Protein AF-A0A7Y6UNA6-F1 (afdb_monomer)

pLDDT: mean 85.96, std 15.36, range [37.91, 98.31]

Structure (mmCIF, N/CA/C/O backbone):
data_AF-A0A7Y6UNA6-F1
#
_entry.id   AF-A0A7Y6UNA6-F1
#
loop_
_atom_site.group_PDB
_atom_site.id
_atom_site.type_symbol
_atom_site.label_atom_id
_atom_site.label_alt_id
_atom_site.label_comp_id
_atom_site.label_asym_id
_atom_site.label_entity_id
_atom_site.label_seq_id
_atom_site.pdbx_PDB_ins_code
_atom_site.Cartn_x
_atom_site.Cartn_y
_atom_site.Cartn_z
_atom_site.occupancy
_atom_site.B_iso_or_equiv
_atom_site.auth_seq_id
_atom_site.auth_comp_id
_atom_site.auth_asym_id
_atom_site.auth_atom_id
_atom_site.pdbx_PDB_model_num
ATOM 1 N N . MET A 1 1 ? 30.116 47.813 -13.833 1.00 37.91 1 MET A N 1
ATOM 2 C CA . MET A 1 1 ? 31.125 46.858 -14.339 1.00 37.91 1 MET A CA 1
ATOM 3 C C . MET A 1 1 ? 32.273 46.922 -13.353 1.00 37.91 1 MET A C 1
ATOM 5 O O . MET A 1 1 ? 32.808 48.005 -13.204 1.00 37.91 1 MET A O 1
ATOM 9 N N . SER A 1 2 ? 32.624 45.906 -12.583 1.00 39.97 2 SER A N 1
ATOM 10 C CA . SER A 1 2 ? 32.403 44.464 -12.683 1.00 39.97 2 SER A CA 1
ATOM 11 C C . SER A 1 2 ? 32.517 43.870 -11.273 1.00 39.97 2 SER A C 1
ATOM 13 O O . SER A 1 2 ? 33.179 44.477 -10.437 1.00 39.97 2 SER A O 1
ATOM 15 N N . GLU A 1 3 ? 31.877 42.717 -11.072 1.00 42.59 3 GLU A N 1
ATOM 16 C CA . GLU A 1 3 ? 32.241 41.665 -10.107 1.00 42.59 3 GLU A CA 1
ATOM 17 C C . GLU A 1 3 ? 32.370 42.066 -8.629 1.00 42.59 3 GLU A C 1
ATOM 19 O O . GLU A 1 3 ? 33.443 42.385 -8.126 1.00 42.59 3 GLU A O 1
ATOM 24 N N . MET A 1 4 ? 31.252 41.949 -7.907 1.00 41.22 4 MET A N 1
ATOM 25 C CA . MET A 1 4 ? 31.320 41.447 -6.536 1.00 41.22 4 MET A CA 1
ATOM 26 C C . MET A 1 4 ? 31.191 39.927 -6.610 1.00 41.22 4 MET A C 1
ATOM 28 O O . MET A 1 4 ? 30.176 39.415 -7.085 1.00 41.22 4 MET A O 1
ATOM 32 N N . ASP A 1 5 ? 32.263 39.258 -6.195 1.00 42.75 5 ASP A N 1
ATOM 33 C CA . ASP A 1 5 ? 32.335 37.841 -5.858 1.00 42.75 5 ASP A CA 1
ATOM 34 C C . ASP A 1 5 ? 31.220 37.472 -4.871 1.00 42.75 5 ASP A C 1
ATOM 36 O O . ASP A 1 5 ? 31.340 37.689 -3.666 1.00 42.75 5 ASP A O 1
ATOM 40 N N . ASP A 1 6 ? 30.149 36.869 -5.380 1.00 38.31 6 ASP A N 1
ATOM 41 C CA . ASP A 1 6 ? 29.308 35.980 -4.585 1.00 38.31 6 ASP A CA 1
ATOM 42 C C . ASP A 1 6 ? 29.956 34.586 -4.622 1.00 38.31 6 ASP A C 1
ATOM 44 O O . ASP A 1 6 ? 29.510 33.677 -5.330 1.00 38.31 6 ASP A O 1
ATOM 48 N N . GLU A 1 7 ? 31.037 34.416 -3.856 1.00 44.03 7 GLU A N 1
ATOM 49 C CA . GLU A 1 7 ? 31.513 33.101 -3.420 1.00 44.03 7 GLU A CA 1
ATOM 50 C C . GLU A 1 7 ? 30.438 32.473 -2.512 1.00 44.03 7 GLU A C 1
ATOM 52 O O . GLU A 1 7 ? 30.508 32.507 -1.285 1.00 44.03 7 GLU A O 1
ATOM 57 N N . GLN A 1 8 ? 29.387 31.921 -3.125 1.00 43.31 8 GLN A N 1
ATOM 58 C CA . GLN A 1 8 ? 28.420 31.072 -2.437 1.00 43.31 8 GLN A CA 1
ATOM 59 C C . GLN A 1 8 ? 29.109 29.759 -2.062 1.00 43.31 8 GLN A C 1
ATOM 61 O O . GLN A 1 8 ? 29.506 28.972 -2.923 1.00 43.31 8 GLN A O 1
ATOM 66 N N . GLU A 1 9 ? 29.245 29.560 -0.754 1.00 43.72 9 GLU A N 1
ATOM 67 C CA . GLU A 1 9 ? 29.787 28.382 -0.084 1.00 43.72 9 GLU A CA 1
ATOM 68 C C . GLU A 1 9 ? 29.446 27.056 -0.799 1.00 43.72 9 GLU A C 1
ATOM 70 O O . GLU A 1 9 ? 28.292 26.826 -1.187 1.00 43.72 9 GLU A O 1
ATOM 75 N N . PRO A 1 10 ? 30.409 26.124 -0.932 1.00 41.56 10 PRO A N 1
ATOM 76 C CA . PRO A 1 10 ? 30.194 24.833 -1.558 1.00 41.56 10 PRO A CA 1
ATOM 77 C C . PRO A 1 10 ? 29.499 23.909 -0.556 1.00 41.56 10 PRO A C 1
ATOM 79 O O . PRO A 1 10 ? 30.103 22.995 0.005 1.00 41.56 10 PRO A O 1
ATOM 82 N N . TRP A 1 11 ? 28.204 24.119 -0.332 1.00 48.41 11 TRP A N 1
ATOM 83 C CA . TRP A 1 11 ? 27.354 23.061 0.196 1.00 48.41 11 TRP A CA 1
ATOM 84 C C . TRP A 1 11 ? 27.503 21.899 -0.779 1.00 48.41 11 TRP A C 1
ATOM 86 O O . TRP A 1 11 ? 27.102 22.011 -1.939 1.00 48.41 11 TRP A O 1
ATOM 96 N N . ILE A 1 12 ? 28.179 20.833 -0.344 1.00 47.38 12 ILE A N 1
ATOM 97 C CA . ILE A 1 12 ? 28.402 19.613 -1.118 1.00 47.38 12 ILE A CA 1
ATOM 98 C C . ILE A 1 12 ? 27.021 19.140 -1.567 1.00 47.38 12 ILE A C 1
ATOM 100 O O . ILE A 1 12 ? 26.299 18.507 -0.795 1.00 47.38 12 ILE A O 1
ATOM 104 N N . LYS A 1 13 ? 26.619 19.509 -2.793 1.00 49.75 13 LYS A N 1
ATOM 105 C CA . LYS A 1 13 ? 25.384 19.025 -3.404 1.00 49.75 13 LYS A CA 1
ATOM 106 C C . LYS A 1 13 ? 25.493 17.522 -3.338 1.00 49.75 13 LYS A C 1
ATOM 108 O O . LYS A 1 13 ? 26.454 16.953 -3.868 1.00 49.75 13 LYS A O 1
ATOM 113 N N . ARG A 1 14 ? 24.566 16.888 -2.621 1.00 56.66 14 ARG A N 1
ATOM 114 C CA . ARG A 1 14 ? 24.592 15.437 -2.525 1.00 56.66 14 ARG A CA 1
ATOM 115 C C . ARG A 1 14 ? 24.531 14.922 -3.959 1.00 56.66 14 ARG A C 1
ATOM 117 O O . ARG A 1 14 ? 23.872 15.551 -4.788 1.00 56.66 14 ARG A O 1
ATOM 124 N N . PRO A 1 15 ? 25.204 13.821 -4.305 1.00 58.69 15 PRO A N 1
ATOM 125 C CA . PRO A 1 15 ? 25.208 13.365 -5.688 1.00 58.69 15 PRO A CA 1
ATOM 126 C C . PRO A 1 15 ? 23.795 13.161 -6.273 1.00 58.69 15 PRO A C 1
ATOM 128 O O . PRO A 1 15 ? 23.619 13.310 -7.480 1.00 58.69 15 PRO A O 1
ATOM 131 N N . GLN A 1 16 ? 22.785 12.905 -5.428 1.00 58.38 16 GLN A N 1
ATOM 132 C CA . GLN A 1 16 ? 21.362 12.880 -5.802 1.00 58.38 16 GLN A CA 1
ATOM 133 C C . GLN A 1 16 ? 20.756 14.238 -6.233 1.00 58.38 16 GLN A C 1
ATOM 135 O O . GLN A 1 16 ? 19.797 14.260 -7.005 1.00 58.38 16 GLN A O 1
ATOM 140 N N . ASP A 1 17 ? 21.325 15.366 -5.807 1.00 61.12 17 ASP A N 1
ATOM 141 C CA . ASP A 1 17 ? 20.844 16.720 -6.119 1.00 61.12 17 ASP A CA 1
ATOM 142 C C . ASP A 1 17 ? 21.400 17.243 -7.459 1.00 61.12 17 ASP A C 1
ATOM 144 O O . ASP A 1 17 ? 20.949 18.270 -7.984 1.00 61.12 17 ASP A O 1
ATOM 148 N N . ASP A 1 18 ? 22.360 16.530 -8.062 1.00 70.69 18 ASP A N 1
ATOM 149 C CA . ASP A 1 18 ? 22.922 16.881 -9.363 1.00 70.69 18 ASP A CA 1
ATOM 150 C C . ASP A 1 18 ? 21.919 16.589 -10.492 1.00 70.69 18 ASP A C 1
ATOM 152 O O . ASP A 1 18 ? 21.661 15.450 -10.896 1.00 70.69 18 ASP A O 1
ATOM 156 N N . ARG A 1 19 ? 21.356 17.667 -11.049 1.00 70.75 19 ARG A N 1
ATOM 157 C CA . ARG A 1 19 ? 20.438 17.625 -12.193 1.00 70.75 19 ARG A CA 1
ATOM 158 C C . ARG A 1 19 ? 21.055 16.930 -13.410 1.00 70.75 19 ARG A C 1
ATOM 160 O O . ARG A 1 19 ? 20.336 16.221 -14.106 1.00 70.75 19 ARG A O 1
ATOM 167 N N . ARG A 1 20 ? 22.358 17.097 -13.671 1.00 71.25 20 ARG A N 1
ATOM 168 C CA . ARG A 1 20 ? 23.028 16.455 -14.816 1.00 71.25 20 ARG A CA 1
ATOM 169 C C . ARG A 1 20 ? 23.098 14.948 -14.628 1.00 71.25 20 ARG A C 1
ATOM 171 O O . ARG A 1 20 ? 22.813 14.215 -15.572 1.00 71.25 20 ARG A O 1
ATOM 178 N N . ARG A 1 21 ? 23.402 14.493 -13.410 1.00 67.56 21 ARG A N 1
ATOM 179 C CA . ARG A 1 21 ? 23.408 13.069 -13.063 1.00 67.56 21 ARG A CA 1
ATOM 180 C C . ARG A 1 21 ? 22.016 12.457 -13.224 1.00 67.56 21 ARG A C 1
ATOM 182 O O . ARG A 1 21 ? 21.895 11.444 -13.903 1.00 67.56 21 ARG A O 1
ATOM 189 N N . ARG A 1 22 ? 20.964 13.105 -12.708 1.00 69.44 22 ARG A N 1
ATOM 190 C CA . ARG A 1 22 ? 19.567 12.654 -12.889 1.00 69.44 22 ARG A CA 1
ATOM 191 C C . ARG A 1 22 ? 19.155 12.584 -14.361 1.00 69.44 22 ARG A C 1
ATOM 193 O O . ARG A 1 22 ? 18.572 11.592 -14.782 1.00 69.44 22 ARG A O 1
ATOM 200 N N . SER A 1 23 ? 19.499 13.593 -15.163 1.00 71.69 23 SER A N 1
ATOM 201 C CA . SER A 1 23 ? 19.205 13.586 -16.602 1.00 71.69 23 SER A CA 1
ATOM 202 C C . SER A 1 23 ? 19.974 12.499 -17.364 1.00 71.69 23 SER A C 1
ATOM 204 O O . SER A 1 23 ? 19.394 11.844 -18.225 1.00 71.69 23 SER A O 1
ATOM 206 N N . ALA A 1 24 ? 21.252 12.271 -17.042 1.00 68.94 24 ALA A N 1
ATOM 207 C CA . ALA A 1 24 ? 22.045 11.200 -17.647 1.00 68.94 24 ALA A CA 1
ATOM 208 C C . ALA A 1 24 ? 21.519 9.805 -17.267 1.00 68.94 24 ALA A C 1
ATOM 210 O O . ALA A 1 24 ? 21.473 8.914 -18.112 1.00 68.94 24 ALA A O 1
ATOM 211 N N . LEU A 1 25 ? 21.073 9.633 -16.020 1.00 68.94 25 LEU A N 1
ATOM 212 C CA . LEU A 1 25 ? 20.436 8.405 -15.547 1.00 68.94 25 LEU A CA 1
ATOM 213 C C . LEU A 1 25 ? 19.102 8.161 -16.254 1.00 68.94 25 LEU A C 1
ATOM 215 O O . LEU A 1 25 ? 18.920 7.088 -16.815 1.00 68.94 25 LEU A O 1
ATOM 219 N N . GLY A 1 26 ? 18.231 9.171 -16.342 1.00 72.12 26 GLY A N 1
ATOM 220 C CA . GLY A 1 26 ? 16.978 9.066 -17.095 1.00 72.12 26 GLY A CA 1
ATOM 221 C C . GLY A 1 26 ? 17.201 8.689 -18.565 1.00 72.12 26 GLY A C 1
ATOM 222 O O . GLY A 1 26 ? 16.501 7.831 -19.099 1.00 72.12 26 GLY A O 1
ATOM 223 N N . ALA A 1 27 ? 18.229 9.252 -19.209 1.00 75.06 27 ALA A N 1
ATOM 224 C CA . ALA A 1 27 ? 18.611 8.880 -20.572 1.00 75.06 27 ALA A CA 1
ATOM 225 C C . ALA A 1 27 ? 19.153 7.440 -20.670 1.00 75.06 27 ALA A C 1
ATOM 227 O O . ALA A 1 27 ? 18.848 6.735 -21.631 1.00 75.06 27 ALA A O 1
ATOM 228 N N . SER A 1 28 ? 19.930 6.988 -19.680 1.00 73.56 28 SER A N 1
ATOM 229 C CA . SER A 1 28 ? 20.444 5.615 -19.598 1.00 73.56 28 SER A CA 1
ATOM 230 C C . SER A 1 28 ? 19.318 4.593 -19.411 1.00 73.56 28 SER A C 1
ATOM 232 O O . SER A 1 28 ? 19.272 3.600 -20.137 1.00 73.56 28 SER A O 1
ATOM 234 N N . THR A 1 29 ? 18.375 4.857 -18.502 1.00 73.00 29 THR A N 1
ATOM 235 C CA . THR A 1 29 ? 17.192 4.013 -18.280 1.00 73.00 29 THR A CA 1
ATOM 236 C C . THR A 1 29 ? 16.323 3.958 -19.532 1.00 73.00 29 THR A C 1
ATOM 238 O O . THR A 1 29 ? 15.969 2.870 -19.981 1.00 73.00 29 THR A O 1
ATOM 241 N N . ALA A 1 30 ? 16.054 5.101 -20.174 1.00 77.88 30 ALA A N 1
ATOM 242 C CA . ALA A 1 30 ? 15.295 5.147 -21.424 1.00 77.88 30 ALA A CA 1
ATOM 243 C C . ALA A 1 30 ? 15.980 4.360 -22.553 1.00 77.88 30 ALA A C 1
ATOM 245 O O . ALA A 1 30 ? 15.329 3.587 -23.256 1.00 77.88 30 ALA A O 1
ATOM 246 N N . LYS A 1 31 ? 17.304 4.502 -22.697 1.00 79.56 31 LYS A N 1
ATOM 247 C CA . LYS A 1 31 ? 18.091 3.729 -23.663 1.00 79.56 31 LYS A CA 1
ATOM 248 C C . LYS A 1 31 ? 18.003 2.229 -23.376 1.00 79.56 31 LYS A C 1
ATOM 250 O O . LYS A 1 31 ? 17.768 1.450 -24.294 1.00 79.56 31 LYS A O 1
ATOM 255 N N . ARG A 1 32 ? 18.124 1.819 -22.110 1.00 75.88 32 ARG A N 1
ATOM 256 C CA . ARG A 1 32 ? 18.016 0.408 -21.725 1.00 75.88 32 ARG A CA 1
ATOM 257 C C . ARG A 1 32 ? 16.618 -0.151 -21.962 1.00 75.88 32 ARG A C 1
ATOM 259 O O . ARG A 1 32 ? 16.523 -1.261 -22.466 1.00 75.88 32 ARG A O 1
ATOM 266 N N . ARG A 1 33 ? 15.556 0.602 -21.661 1.00 80.94 33 ARG A N 1
ATOM 267 C CA . ARG A 1 33 ? 14.173 0.215 -21.990 1.00 80.94 33 ARG A CA 1
ATOM 268 C C . ARG A 1 33 ? 13.969 0.078 -23.503 1.00 80.94 33 ARG A C 1
ATOM 270 O O . ARG A 1 33 ? 13.213 -0.783 -23.927 1.00 80.94 33 ARG A O 1
ATOM 277 N N . ALA A 1 34 ? 14.654 0.873 -24.326 1.00 82.88 34 ALA A N 1
ATOM 278 C CA . ALA A 1 34 ? 14.610 0.707 -25.780 1.00 82.88 34 ALA A CA 1
ATOM 279 C C . ALA A 1 34 ? 15.349 -0.559 -26.255 1.00 82.88 34 ALA A C 1
ATOM 281 O O . ALA A 1 34 ? 14.884 -1.234 -27.169 1.00 82.88 34 ALA A O 1
ATOM 282 N N . GLU A 1 35 ? 16.485 -0.892 -25.637 1.00 84.19 35 GLU A N 1
ATOM 283 C CA . GLU A 1 35 ? 17.276 -2.090 -25.965 1.00 84.19 35 GLU A CA 1
ATOM 284 C C . GLU A 1 35 ? 16.662 -3.382 -25.400 1.00 84.19 35 GLU A C 1
ATOM 286 O O . GLU A 1 35 ? 16.776 -4.443 -26.007 1.00 84.19 35 GLU A O 1
ATOM 291 N N . ASN A 1 36 ? 16.008 -3.290 -24.242 1.00 82.50 36 ASN A N 1
ATOM 292 C CA . ASN A 1 36 ? 15.408 -4.390 -23.494 1.00 82.50 36 ASN A CA 1
ATOM 293 C C . ASN A 1 36 ? 14.021 -3.954 -22.997 1.00 82.50 36 ASN A C 1
ATOM 295 O O . ASN A 1 36 ? 13.866 -3.646 -21.807 1.00 82.50 36 ASN A O 1
ATOM 299 N N . PRO A 1 37 ? 13.009 -3.888 -23.878 1.00 86.44 37 PRO A N 1
ATOM 300 C CA . PRO A 1 37 ? 11.673 -3.461 -23.483 1.00 86.44 37 PRO A CA 1
ATOM 301 C C . PRO A 1 37 ? 11.124 -4.346 -22.356 1.00 86.44 37 PRO A C 1
ATOM 303 O O . PRO A 1 37 ? 11.374 -5.559 -22.350 1.00 86.44 37 PRO A O 1
ATOM 306 N N . PRO A 1 38 ? 10.420 -3.764 -21.369 1.00 88.50 38 PRO A N 1
ATOM 307 C CA . PRO A 1 38 ? 9.732 -4.559 -20.367 1.00 88.50 38 PRO A CA 1
ATOM 308 C C . PRO A 1 38 ? 8.664 -5.401 -21.070 1.00 88.50 38 PRO A C 1
ATOM 310 O O . PRO A 1 38 ? 7.912 -4.886 -21.898 1.00 88.50 38 PRO A O 1
ATOM 313 N N . PHE A 1 39 ? 8.635 -6.703 -20.786 1.00 92.00 39 PHE A N 1
ATOM 314 C CA . PHE A 1 39 ? 7.693 -7.633 -21.409 1.00 92.00 39 PHE A CA 1
ATOM 315 C C . PHE A 1 39 ? 6.814 -8.283 -20.347 1.00 92.00 39 PHE A C 1
ATOM 317 O O . PHE A 1 39 ? 5.700 -7.821 -20.126 1.00 92.00 39 PHE A O 1
ATOM 324 N N . THR A 1 40 ? 7.345 -9.280 -19.645 1.00 95.56 40 THR A N 1
ATOM 325 C CA . THR A 1 40 ? 6.682 -9.937 -18.514 1.00 95.56 40 THR A CA 1
ATOM 326 C C . THR A 1 40 ? 7.591 -9.804 -17.301 1.00 95.56 40 THR A C 1
ATOM 328 O O . THR A 1 40 ? 8.365 -10.702 -16.978 1.00 95.56 40 THR A O 1
ATOM 331 N N . CYS A 1 41 ? 7.575 -8.615 -16.701 1.00 96.31 41 CYS A N 1
ATOM 332 C CA . CYS A 1 41 ? 8.480 -8.232 -15.625 1.00 96.31 41 CYS A CA 1
ATOM 333 C C . CYS A 1 41 ? 7.884 -7.129 -14.752 1.00 96.31 41 CYS A C 1
ATOM 335 O O . CYS A 1 41 ? 7.072 -6.318 -15.198 1.00 96.31 41 CYS A O 1
ATOM 337 N N . TRP A 1 42 ? 8.378 -7.060 -13.525 1.00 97.38 42 TRP A N 1
ATOM 338 C CA . TRP A 1 42 ? 8.248 -5.888 -12.676 1.00 97.38 4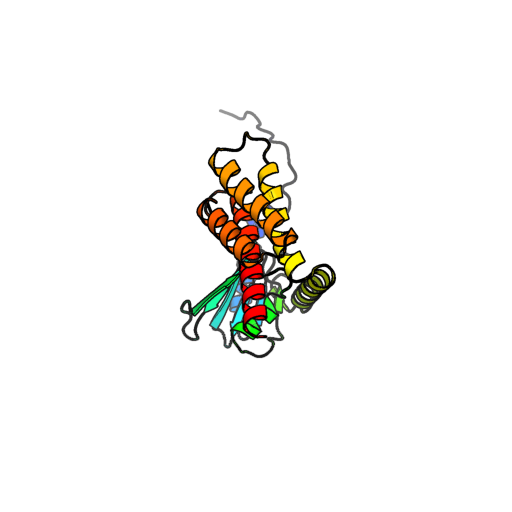2 TRP A CA 1
ATOM 339 C C . TRP A 1 42 ? 9.396 -4.911 -12.932 1.00 97.38 42 TRP A C 1
ATOM 341 O O . TRP A 1 42 ? 10.533 -5.341 -13.130 1.00 97.38 42 TRP A O 1
ATOM 351 N N . THR A 1 43 ? 9.116 -3.614 -12.886 1.00 94.50 43 THR A N 1
ATOM 352 C CA . THR A 1 43 ? 10.111 -2.536 -12.863 1.00 94.50 43 THR A CA 1
ATOM 353 C C . THR A 1 43 ? 9.880 -1.694 -11.618 1.00 94.50 43 THR A C 1
ATOM 355 O O . THR A 1 43 ? 8.815 -1.106 -11.463 1.00 94.50 43 THR A O 1
ATOM 358 N N . ASP A 1 44 ? 10.860 -1.673 -10.727 1.00 93.75 44 ASP A N 1
ATOM 359 C CA . ASP A 1 44 ? 10.803 -1.006 -9.428 1.00 93.75 44 ASP A CA 1
ATOM 360 C C . ASP A 1 44 ? 11.759 0.188 -9.449 1.00 93.75 44 ASP A C 1
ATOM 362 O O . ASP A 1 44 ? 12.960 0.021 -9.676 1.00 93.75 44 ASP A O 1
ATOM 366 N N . ASP A 1 45 ? 11.225 1.392 -9.277 1.00 88.75 45 ASP A N 1
ATOM 367 C CA . ASP A 1 45 ? 12.002 2.613 -9.126 1.00 88.75 45 ASP A CA 1
ATOM 368 C C . ASP A 1 45 ? 11.687 3.313 -7.792 1.00 88.75 45 ASP A C 1
ATOM 370 O O . ASP A 1 45 ? 10.981 2.802 -6.927 1.00 88.75 45 ASP A O 1
ATOM 374 N N . ALA A 1 46 ? 12.268 4.495 -7.575 1.00 83.25 46 ALA A N 1
ATOM 375 C CA . ALA A 1 46 ? 12.128 5.193 -6.298 1.00 83.25 46 ALA A CA 1
ATOM 376 C C . ALA A 1 46 ? 10.690 5.664 -5.996 1.00 83.25 46 ALA A C 1
ATOM 378 O O . ALA A 1 46 ? 10.365 5.911 -4.834 1.00 83.25 46 ALA A O 1
ATOM 379 N N . GLU A 1 47 ? 9.852 5.838 -7.018 1.00 87.25 47 GLU A N 1
ATOM 380 C CA . GLU A 1 47 ? 8.513 6.423 -6.895 1.00 87.25 47 GLU A CA 1
ATOM 381 C C . GLU A 1 47 ? 7.404 5.400 -7.161 1.00 87.25 47 GLU A C 1
ATOM 383 O O . GLU A 1 47 ? 6.299 5.534 -6.623 1.00 87.25 47 GLU A O 1
ATOM 388 N N . THR A 1 48 ? 7.686 4.385 -7.975 1.00 94.25 48 THR A N 1
ATOM 389 C CA . THR A 1 48 ? 6.704 3.478 -8.558 1.00 94.25 48 THR A CA 1
ATOM 390 C C . THR A 1 48 ? 7.227 2.048 -8.678 1.00 94.25 48 THR A C 1
ATOM 392 O O . THR A 1 48 ? 8.419 1.803 -8.844 1.00 94.25 48 THR A O 1
ATOM 395 N N . ILE A 1 49 ? 6.307 1.085 -8.620 1.00 96.50 49 ILE A N 1
ATOM 396 C CA . ILE A 1 49 ? 6.576 -0.309 -8.988 1.00 96.50 49 ILE A CA 1
ATOM 397 C C . ILE A 1 49 ? 5.561 -0.696 -10.060 1.00 96.50 49 ILE A C 1
ATOM 399 O O . ILE A 1 49 ? 4.384 -0.911 -9.761 1.00 96.50 49 ILE A O 1
ATOM 403 N N . ASP A 1 50 ? 6.008 -0.763 -11.306 1.00 97.25 50 ASP A N 1
ATOM 404 C CA . ASP A 1 50 ? 5.158 -1.052 -12.457 1.00 97.25 50 ASP A CA 1
ATOM 405 C C . ASP A 1 50 ? 5.268 -2.530 -12.856 1.00 97.25 50 ASP A C 1
ATOM 407 O O . ASP A 1 50 ? 6.345 -3.133 -12.853 1.00 97.25 50 ASP A O 1
ATOM 411 N N . LEU A 1 51 ? 4.139 -3.125 -13.228 1.00 97.81 51 LEU A N 1
ATOM 412 C CA . LEU A 1 51 ? 4.051 -4.477 -13.768 1.00 97.81 51 LEU A CA 1
ATOM 413 C C . LEU A 1 51 ? 3.756 -4.430 -15.259 1.00 97.81 51 LEU A C 1
ATOM 415 O O . LEU A 1 51 ? 2.727 -3.892 -15.677 1.00 97.81 51 LEU A O 1
ATOM 419 N N . PHE A 1 52 ? 4.576 -5.124 -16.038 1.00 96.69 52 PHE A N 1
ATOM 420 C CA . PHE A 1 52 ? 4.315 -5.408 -17.441 1.00 96.69 52 PHE A CA 1
ATOM 421 C C . PHE A 1 52 ? 4.033 -6.896 -17.639 1.00 96.69 52 PHE A C 1
ATOM 423 O O . PHE A 1 52 ? 4.738 -7.734 -17.077 1.00 96.69 52 PHE A O 1
ATOM 430 N N . ILE A 1 53 ? 3.011 -7.216 -18.436 1.00 96.31 53 ILE A N 1
ATOM 431 C CA . ILE A 1 53 ? 2.724 -8.569 -18.934 1.00 96.31 53 ILE A CA 1
ATOM 432 C C . ILE A 1 53 ? 2.569 -8.481 -20.446 1.00 96.31 53 ILE A C 1
ATOM 434 O O . ILE A 1 53 ? 1.792 -7.662 -20.942 1.00 96.31 53 ILE A O 1
ATOM 438 N N . ASP A 1 54 ? 3.321 -9.303 -21.169 1.00 93.56 54 ASP A N 1
ATOM 439 C CA . ASP A 1 54 ? 3.365 -9.324 -22.631 1.00 93.56 54 ASP A CA 1
ATOM 440 C C . ASP A 1 54 ? 3.587 -7.933 -23.261 1.00 93.56 54 ASP A C 1
ATOM 442 O O . ASP A 1 54 ? 3.012 -7.575 -24.292 1.00 93.56 54 ASP A O 1
ATOM 446 N N . GLY A 1 55 ? 4.414 -7.113 -22.607 1.00 92.12 55 GLY A N 1
ATOM 447 C CA . GLY A 1 55 ? 4.763 -5.757 -23.040 1.00 92.12 55 GLY A CA 1
ATOM 448 C C . GLY A 1 55 ? 3.711 -4.698 -22.720 1.00 92.12 55 GLY A C 1
ATOM 449 O O . GLY A 1 55 ? 3.862 -3.544 -23.117 1.00 92.12 55 GLY A O 1
ATOM 450 N N . ARG A 1 56 ? 2.646 -5.063 -22.002 1.00 94.06 56 ARG A N 1
ATOM 451 C CA . ARG A 1 56 ? 1.559 -4.157 -21.626 1.00 94.06 56 ARG A CA 1
ATOM 452 C C . ARG A 1 56 ? 1.625 -3.824 -20.152 1.00 94.06 56 ARG A C 1
ATOM 454 O O . ARG A 1 56 ? 1.802 -4.715 -19.330 1.00 94.06 56 ARG A O 1
ATOM 461 N N . HIS A 1 57 ? 1.427 -2.556 -19.819 1.00 95.75 57 HIS A N 1
ATOM 462 C CA . HIS A 1 57 ? 1.345 -2.106 -18.436 1.00 95.75 57 HIS A CA 1
ATOM 463 C C . HIS A 1 57 ? 0.052 -2.640 -17.798 1.00 95.75 57 HIS A C 1
ATOM 465 O O . HIS A 1 57 ? -1.040 -2.382 -18.300 1.00 95.75 57 HIS A O 1
ATOM 471 N N . ARG A 1 58 ? 0.172 -3.436 -16.732 1.00 97.62 58 ARG A N 1
ATOM 472 C CA . ARG A 1 58 ? -0.956 -4.119 -16.071 1.00 97.62 58 ARG A CA 1
ATOM 473 C C . ARG A 1 58 ? -1.241 -3.599 -14.677 1.00 97.62 58 ARG A C 1
ATOM 475 O O . ARG A 1 58 ? -2.366 -3.741 -14.208 1.00 97.62 58 ARG A O 1
ATOM 482 N N . ALA A 1 59 ? -0.244 -3.033 -14.010 1.00 98.19 59 ALA A N 1
ATOM 483 C CA . ALA A 1 59 ? -0.432 -2.428 -12.707 1.00 98.19 59 ALA A CA 1
ATOM 484 C C . ALA A 1 59 ? 0.677 -1.435 -12.392 1.00 98.19 59 ALA A C 1
ATOM 486 O O . ALA A 1 59 ? 1.802 -1.620 -12.836 1.00 98.19 59 ALA A O 1
ATOM 487 N N . GLN A 1 60 ? 0.347 -0.459 -11.556 1.00 97.88 60 GLN A N 1
ATOM 488 C CA . GLN A 1 60 ? 1.286 0.489 -10.979 1.00 97.88 60 GLN A CA 1
ATOM 489 C C . GLN A 1 60 ? 1.055 0.566 -9.476 1.00 97.88 60 GLN A C 1
ATOM 491 O O . GLN A 1 60 ? -0.056 0.848 -9.026 1.00 97.88 60 GLN A O 1
ATOM 496 N N . VAL A 1 61 ? 2.107 0.361 -8.699 1.00 97.69 61 VAL A N 1
ATOM 497 C CA . VAL A 1 61 ? 2.114 0.592 -7.257 1.00 97.69 61 VAL A CA 1
ATOM 498 C C . VAL A 1 61 ? 2.772 1.933 -6.977 1.00 97.69 61 VAL A C 1
ATOM 500 O O . VAL A 1 61 ? 3.826 2.238 -7.523 1.00 97.69 61 VAL A O 1
ATOM 503 N N . LEU A 1 62 ? 2.156 2.712 -6.095 1.00 95.06 62 LEU A N 1
ATOM 504 C CA . LEU A 1 62 ? 2.612 4.013 -5.625 1.00 95.06 62 LEU A CA 1
ATOM 505 C C . LEU A 1 62 ? 2.876 3.915 -4.113 1.00 95.06 62 LEU A C 1
ATOM 507 O O . LEU A 1 62 ? 1.973 4.216 -3.318 1.00 95.06 62 LEU A O 1
ATOM 511 N N . PRO A 1 63 ? 4.079 3.481 -3.680 1.00 88.56 63 PRO A N 1
ATOM 512 C CA . PRO A 1 63 ? 4.360 3.171 -2.276 1.00 88.56 63 PRO A CA 1
ATOM 513 C C . PRO A 1 63 ? 4.069 4.332 -1.317 1.00 88.56 63 PRO A C 1
ATOM 515 O O . PRO A 1 63 ? 3.516 4.119 -0.234 1.00 88.56 63 PRO A O 1
ATOM 518 N N . SER A 1 64 ? 4.371 5.561 -1.748 1.00 86.56 64 SER A N 1
ATOM 519 C CA . SER A 1 64 ? 4.150 6.802 -0.991 1.00 86.56 64 SER A CA 1
ATOM 520 C C . SER A 1 64 ? 2.680 7.073 -0.667 1.00 86.56 64 SER A C 1
ATOM 522 O O . SER A 1 64 ? 2.382 7.687 0.352 1.00 86.56 64 SER A O 1
ATOM 524 N N . SER A 1 65 ? 1.760 6.586 -1.503 1.00 89.19 65 SER A N 1
ATOM 525 C CA . SER A 1 65 ? 0.314 6.788 -1.347 1.00 89.19 65 SER A CA 1
ATOM 526 C C . SER A 1 65 ? -0.444 5.525 -0.943 1.00 89.19 65 SER A C 1
ATOM 528 O O . SER A 1 65 ? -1.669 5.548 -0.887 1.00 89.19 65 SER A O 1
ATOM 530 N N . ALA A 1 66 ? 0.269 4.420 -0.684 1.00 92.69 66 ALA A N 1
ATOM 531 C CA . ALA A 1 66 ? -0.317 3.100 -0.442 1.00 92.69 66 ALA A CA 1
ATOM 532 C C . ALA A 1 66 ? -1.224 2.577 -1.567 1.00 92.69 66 ALA A C 1
ATOM 534 O O . ALA A 1 66 ? -1.999 1.659 -1.329 1.00 92.69 66 ALA A O 1
ATOM 535 N N . LEU A 1 67 ? -1.166 3.142 -2.771 1.00 95.75 67 LEU A N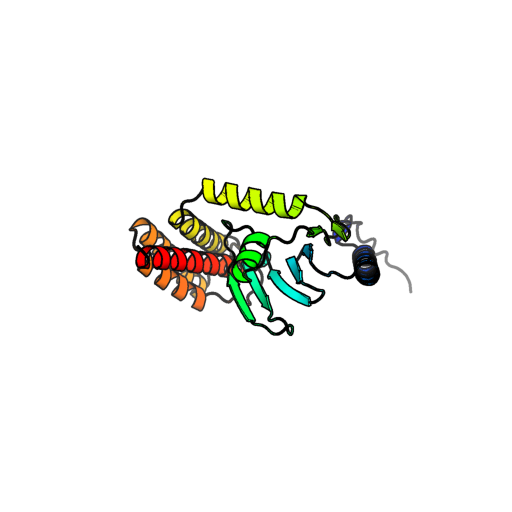 1
ATOM 536 C CA . LEU A 1 67 ? -2.129 2.848 -3.828 1.00 95.75 67 LEU A CA 1
ATOM 537 C C . LEU A 1 67 ? -1.544 1.866 -4.839 1.00 95.75 67 LEU A C 1
ATOM 539 O O . LEU A 1 67 ? -0.436 2.067 -5.329 1.00 95.75 67 LEU A O 1
ATOM 543 N N . ALA A 1 68 ? -2.316 0.853 -5.210 1.00 97.81 68 ALA A N 1
ATOM 544 C CA . ALA A 1 68 ? -2.076 0.055 -6.402 1.00 97.81 68 ALA A CA 1
ATOM 545 C C . ALA A 1 68 ? -3.188 0.320 -7.420 1.00 97.81 68 ALA A C 1
ATOM 547 O O . ALA A 1 68 ? -4.369 0.170 -7.108 1.00 97.81 68 ALA A O 1
ATOM 548 N N . ARG A 1 69 ? -2.813 0.716 -8.635 1.00 98.25 69 ARG A N 1
ATOM 549 C CA . ARG A 1 69 ? -3.695 0.842 -9.801 1.00 98.25 69 ARG A CA 1
ATOM 550 C C . ARG A 1 69 ? -3.548 -0.389 -10.673 1.00 98.25 69 ARG A C 1
ATOM 552 O O . ARG A 1 69 ? -2.435 -0.881 -10.853 1.00 98.25 69 ARG A O 1
ATOM 559 N N . LEU A 1 70 ? -4.655 -0.870 -11.213 1.00 98.31 70 LEU A N 1
ATOM 560 C CA . LEU A 1 70 ? -4.719 -2.019 -12.102 1.00 98.31 70 LEU A CA 1
ATOM 561 C C . LEU A 1 70 ? -5.231 -1.563 -13.459 1.00 98.31 70 LEU A C 1
ATOM 563 O O . LEU A 1 70 ? -6.149 -0.752 -13.543 1.00 98.31 70 LEU A O 1
ATOM 567 N N . TYR A 1 71 ? -4.665 -2.129 -14.513 1.00 97.75 71 TYR A N 1
ATOM 568 C CA . TYR A 1 71 ? -5.054 -1.834 -15.882 1.00 97.75 71 TYR A CA 1
ATOM 569 C C . TYR A 1 71 ? -5.653 -3.079 -16.542 1.00 97.75 71 TYR A C 1
ATOM 571 O O . TYR A 1 71 ? -5.262 -4.213 -16.244 1.00 97.75 71 TYR A O 1
ATOM 579 N N . ASP A 1 72 ? -6.615 -2.899 -17.443 1.00 94.62 72 ASP A N 1
ATOM 580 C CA . ASP A 1 72 ? -7.191 -3.954 -18.281 1.00 94.62 72 ASP A CA 1
ATOM 581 C C . ASP A 1 72 ? -6.247 -4.308 -19.453 1.00 94.62 72 ASP A C 1
ATOM 583 O O . ASP A 1 72 ? -5.212 -3.651 -19.628 1.00 94.62 72 ASP A O 1
ATOM 587 N N . PRO A 1 73 ? -6.477 -5.413 -20.193 1.00 93.25 73 PRO A N 1
ATOM 588 C CA . PRO A 1 73 ? -5.555 -5.845 -21.251 1.00 93.25 73 PRO A CA 1
ATOM 589 C C . PRO A 1 73 ? -5.325 -4.803 -22.356 1.00 93.25 73 PRO A C 1
ATOM 591 O O . PRO A 1 73 ? -4.315 -4.862 -23.063 1.00 93.25 73 PRO A O 1
ATOM 594 N N . ASP A 1 74 ? -6.222 -3.828 -22.477 1.00 91.12 74 ASP A N 1
ATOM 595 C CA . ASP A 1 74 ? -6.137 -2.725 -23.427 1.00 91.12 74 ASP A CA 1
ATOM 596 C C . ASP A 1 74 ? -5.387 -1.507 -22.853 1.00 91.12 74 ASP A C 1
ATOM 598 O O . ASP A 1 74 ? -5.036 -0.594 -23.599 1.00 91.12 74 ASP A O 1
ATOM 602 N N . GLY A 1 75 ? -5.047 -1.534 -21.560 1.00 88.12 75 GLY A N 1
ATOM 603 C CA . GLY A 1 75 ? -4.313 -0.490 -20.848 1.00 88.12 75 GLY A CA 1
ATOM 604 C C . GLY A 1 75 ? -5.207 0.559 -20.184 1.00 88.12 75 GLY A C 1
ATOM 605 O O . GLY A 1 75 ? -4.694 1.583 -19.735 1.00 88.12 75 GLY A O 1
ATOM 606 N N . ASN A 1 76 ? -6.521 0.334 -20.114 1.00 93.81 76 ASN A N 1
ATOM 607 C CA . ASN A 1 76 ? -7.446 1.232 -19.423 1.00 93.81 76 ASN A CA 1
ATOM 608 C C . ASN A 1 76 ? -7.462 0.948 -17.921 1.00 93.81 76 ASN A C 1
ATOM 610 O O . ASN A 1 76 ? -7.177 -0.167 -17.493 1.00 93.81 76 ASN A O 1
ATOM 614 N N . ASP A 1 77 ? -7.831 1.944 -17.115 1.00 94.88 77 ASP A N 1
ATOM 615 C CA . ASP A 1 77 ? -8.011 1.771 -15.671 1.00 94.88 77 ASP A CA 1
ATOM 616 C C . ASP A 1 77 ? -9.105 0.724 -15.388 1.00 94.88 77 ASP A C 1
ATOM 618 O O . ASP A 1 77 ? -10.260 0.880 -15.789 1.00 94.88 77 ASP A O 1
ATOM 622 N N . ALA A 1 78 ? -8.718 -0.358 -14.715 1.00 95.31 78 ALA A N 1
ATOM 623 C CA . ALA A 1 78 ? -9.595 -1.449 -14.302 1.00 95.31 78 ALA A CA 1
ATOM 624 C C . ALA A 1 78 ? -9.960 -1.372 -12.810 1.00 95.31 78 ALA A C 1
ATOM 626 O O . ALA A 1 78 ? -10.745 -2.186 -12.318 1.00 95.31 78 ALA A O 1
ATOM 627 N N . GLY A 1 79 ? -9.385 -0.414 -12.083 1.00 96.19 79 GLY A N 1
ATOM 628 C CA . GLY A 1 79 ? -9.621 -0.180 -10.672 1.00 96.19 79 GLY A CA 1
ATOM 629 C C . GLY A 1 79 ? -8.337 -0.025 -9.869 1.00 96.19 79 GLY A C 1
ATOM 630 O O . GLY A 1 79 ? -7.213 -0.129 -10.358 1.00 96.19 79 GLY A O 1
ATOM 631 N N . SER A 1 80 ? -8.514 0.189 -8.572 1.00 97.00 80 SER A N 1
ATOM 632 C CA . SER A 1 80 ? -7.412 0.377 -7.640 1.00 97.00 80 SER A CA 1
ATOM 633 C C . SER A 1 80 ? -7.719 -0.221 -6.276 1.00 97.00 80 SER A C 1
ATOM 635 O O . SER A 1 80 ? -8.877 -0.482 -5.947 1.00 97.00 80 SER A O 1
ATOM 637 N N . PHE A 1 81 ? -6.687 -0.414 -5.465 1.00 97.19 81 PHE A N 1
ATOM 638 C CA . PHE A 1 81 ? -6.837 -0.829 -4.076 1.00 97.19 81 PHE A CA 1
ATOM 639 C C . PHE A 1 81 ? -5.716 -0.273 -3.197 1.00 97.19 81 PHE A C 1
ATOM 641 O O . PHE A 1 81 ? -4.633 0.064 -3.681 1.00 97.19 81 PHE A O 1
ATOM 648 N N . THR A 1 82 ? -5.994 -0.200 -1.898 1.00 97.19 82 THR A N 1
ATOM 649 C CA . THR A 1 82 ? -5.032 0.226 -0.881 1.00 97.19 82 THR A CA 1
ATOM 650 C C . THR A 1 82 ? -4.203 -0.970 -0.416 1.00 97.19 82 THR A C 1
ATOM 652 O O . THR A 1 82 ? -4.746 -2.005 -0.025 1.00 97.19 82 THR A O 1
ATOM 655 N N . LEU A 1 83 ? -2.882 -0.820 -0.467 1.00 96.06 83 LEU A N 1
ATOM 656 C CA . LEU A 1 83 ? -1.895 -1.783 0.006 1.00 96.06 83 LEU A CA 1
ATOM 657 C C . LEU A 1 83 ? -1.625 -1.600 1.496 1.00 96.06 83 LEU A C 1
ATOM 659 O O . LEU A 1 83 ? -1.243 -0.515 1.958 1.00 96.06 83 LEU A O 1
ATOM 663 N N . LEU A 1 84 ? -1.737 -2.703 2.224 1.00 97.12 84 LEU A N 1
ATOM 664 C CA . LEU A 1 84 ? -1.357 -2.783 3.625 1.00 97.12 84 LEU A CA 1
ATOM 665 C C . LEU A 1 84 ? 0.125 -3.177 3.763 1.00 97.12 84 LEU A C 1
ATOM 667 O O . LEU A 1 84 ? 0.691 -3.854 2.911 1.00 97.12 84 LEU A O 1
ATOM 671 N N . TRP A 1 85 ? 0.780 -2.771 4.848 1.00 96.31 85 TRP A N 1
ATOM 672 C CA . TRP A 1 85 ? 2.154 -3.164 5.187 1.00 96.31 85 TRP A CA 1
ATOM 673 C C . TRP A 1 85 ? 2.308 -4.651 5.478 1.00 96.31 85 TRP A C 1
ATOM 675 O O . TRP A 1 85 ? 3.399 -5.195 5.323 1.00 96.31 85 TRP A O 1
ATOM 685 N N . SER A 1 86 ? 1.225 -5.331 5.852 1.00 96.88 86 SER A N 1
ATOM 686 C CA . SER A 1 86 ? 1.190 -6.790 5.902 1.00 96.88 86 SER A CA 1
ATOM 687 C C . SER A 1 86 ? 1.262 -7.453 4.523 1.00 96.88 86 SER A C 1
ATOM 689 O O . SER A 1 86 ? 1.362 -8.681 4.455 1.00 96.88 86 SER A O 1
ATOM 691 N N . GLU A 1 87 ? 1.240 -6.695 3.425 1.00 97.06 87 GLU A N 1
ATOM 692 C CA . GLU A 1 87 ? 1.223 -7.207 2.059 1.00 97.06 87 GLU A CA 1
ATOM 693 C C . GLU A 1 87 ? 2.544 -6.958 1.331 1.00 97.06 87 GLU A C 1
ATOM 695 O O . GLU A 1 87 ? 3.155 -5.895 1.407 1.00 97.06 87 GLU A O 1
ATOM 700 N N . CYS A 1 88 ? 2.979 -7.962 0.569 1.00 96.81 88 CYS A N 1
ATOM 701 C CA . CYS A 1 88 ? 4.028 -7.762 -0.421 1.00 96.81 88 CYS A CA 1
ATOM 702 C C . CYS A 1 88 ? 3.373 -7.152 -1.674 1.00 96.81 88 CYS A C 1
ATOM 704 O O . CYS A 1 88 ? 2.476 -7.801 -2.218 1.00 96.81 88 CYS A O 1
ATOM 706 N N . PRO A 1 89 ? 3.796 -5.967 -2.156 1.00 96.69 89 PRO A N 1
ATOM 707 C CA . PRO A 1 89 ? 3.150 -5.277 -3.275 1.00 96.69 89 PRO A CA 1
ATOM 708 C C . PRO A 1 89 ? 3.084 -6.149 -4.531 1.00 96.69 89 PRO A C 1
ATOM 710 O O . PRO A 1 89 ? 2.025 -6.265 -5.144 1.00 96.69 89 PRO A O 1
ATOM 713 N N . TYR A 1 90 ? 4.176 -6.852 -4.845 1.00 97.62 90 TYR A N 1
ATOM 714 C CA . TYR A 1 90 ? 4.244 -7.782 -5.969 1.00 97.62 90 TYR A CA 1
ATOM 715 C C . TYR A 1 90 ? 3.178 -8.881 -5.871 1.00 97.62 90 TYR A C 1
ATOM 717 O O . TYR A 1 90 ? 2.366 -9.058 -6.775 1.00 97.62 90 TYR A O 1
ATOM 725 N N . ALA A 1 91 ? 3.151 -9.593 -4.741 1.00 97.62 91 ALA A N 1
ATOM 726 C CA . ALA A 1 91 ? 2.244 -10.719 -4.539 1.00 97.62 91 ALA A CA 1
ATOM 727 C C . ALA A 1 91 ? 0.776 -10.274 -4.437 1.00 97.62 91 ALA A C 1
ATOM 729 O O . ALA A 1 91 ? -0.112 -10.969 -4.924 1.00 97.62 91 ALA A O 1
ATOM 730 N N . ALA A 1 92 ? 0.515 -9.118 -3.821 1.00 97.38 92 ALA A N 1
ATOM 731 C CA . ALA A 1 92 ? -0.828 -8.564 -3.686 1.00 97.38 92 ALA A CA 1
ATOM 732 C C . ALA A 1 92 ? -1.431 -8.220 -5.052 1.00 97.38 92 ALA A C 1
ATOM 734 O O . ALA A 1 92 ? -2.569 -8.595 -5.336 1.00 97.38 92 ALA A O 1
ATOM 735 N N . VAL A 1 93 ? -0.656 -7.565 -5.921 1.00 98.12 93 VAL A N 1
ATOM 736 C CA . VAL A 1 93 ? -1.084 -7.253 -7.289 1.00 98.12 93 VAL A CA 1
ATOM 737 C C . VAL A 1 93 ? -1.251 -8.521 -8.125 1.00 98.12 93 VAL A C 1
ATOM 739 O O . VAL A 1 93 ? -2.276 -8.663 -8.788 1.00 98.12 93 VAL A O 1
ATOM 742 N N . GLU A 1 94 ? -0.302 -9.461 -8.070 1.00 98.19 94 GLU A N 1
ATOM 743 C CA . GLU A 1 94 ? -0.389 -10.741 -8.796 1.00 98.19 94 GLU A CA 1
ATOM 744 C C . GLU A 1 94 ? -1.658 -11.513 -8.427 1.00 98.19 94 GLU A C 1
ATOM 746 O O . GLU A 1 94 ? -2.416 -11.932 -9.302 1.00 98.19 94 GLU A O 1
ATOM 751 N N . HIS A 1 95 ? -1.945 -11.613 -7.127 1.00 97.25 95 HIS A N 1
ATOM 752 C CA . HIS A 1 95 ? -3.169 -12.225 -6.624 1.00 97.25 95 HIS A CA 1
ATOM 753 C C . HIS A 1 95 ? -4.422 -11.485 -7.110 1.00 97.25 95 HIS A C 1
ATOM 755 O O . HIS A 1 95 ? -5.393 -12.118 -7.522 1.00 97.25 95 HIS A O 1
ATOM 761 N N . ARG A 1 96 ? -4.415 -10.145 -7.096 1.00 96.25 96 ARG A N 1
ATOM 762 C CA . ARG A 1 96 ? -5.570 -9.334 -7.510 1.00 96.25 96 ARG A CA 1
ATOM 763 C C . ARG A 1 96 ? -5.857 -9.429 -9.007 1.00 96.25 96 ARG A C 1
ATOM 765 O O . ARG A 1 96 ? -7.020 -9.394 -9.397 1.00 96.25 96 ARG A O 1
ATOM 772 N N . LEU A 1 97 ? -4.814 -9.570 -9.821 1.00 95.88 97 LEU A N 1
ATOM 773 C CA . LEU A 1 97 ? -4.917 -9.810 -11.260 1.00 95.88 97 LEU A CA 1
ATOM 774 C C . LEU A 1 97 ? -5.206 -11.280 -11.605 1.00 95.88 97 LEU A C 1
ATOM 776 O O . LEU A 1 97 ? -5.540 -11.565 -12.753 1.00 95.88 97 LEU A O 1
ATOM 780 N N . GLY A 1 98 ? -5.083 -12.204 -10.646 1.00 96.00 98 GLY A N 1
ATOM 781 C CA . GLY A 1 98 ? -5.272 -13.637 -10.873 1.00 96.00 98 GLY A CA 1
ATOM 782 C C . GLY A 1 98 ? -4.197 -14.255 -11.770 1.00 96.00 98 GLY A C 1
ATOM 783 O O . GLY A 1 98 ? -4.494 -15.177 -12.526 1.00 96.00 98 GLY A O 1
ATOM 784 N N . ILE A 1 99 ? -2.970 -13.730 -11.719 1.00 95.88 99 ILE A N 1
ATOM 785 C CA . ILE A 1 99 ? -1.840 -14.201 -12.530 1.00 95.88 99 ILE A CA 1
ATOM 786 C C . ILE A 1 99 ? -0.839 -14.995 -11.691 1.00 95.88 99 ILE A C 1
ATOM 788 O O . ILE A 1 99 ? -0.791 -14.889 -10.464 1.00 95.88 99 ILE A O 1
ATOM 792 N N . GLU A 1 100 ? -0.012 -15.785 -12.371 1.00 96.56 100 GLU A N 1
ATOM 793 C CA . GLU A 1 100 ? 1.123 -16.451 -11.741 1.00 96.56 100 GLU A CA 1
ATOM 794 C C . GLU A 1 100 ? 2.226 -15.455 -11.354 1.00 96.56 100 GLU A C 1
ATOM 796 O O . GLU A 1 100 ? 2.282 -14.317 -11.825 1.00 96.56 100 GLU A O 1
ATOM 801 N N . ARG A 1 101 ? 3.132 -15.912 -10.484 1.00 97.00 101 ARG A N 1
ATOM 802 C CA . ARG A 1 101 ? 4.279 -15.128 -10.024 1.00 97.00 101 ARG A CA 1
ATOM 803 C C . ARG A 1 101 ? 5.174 -14.7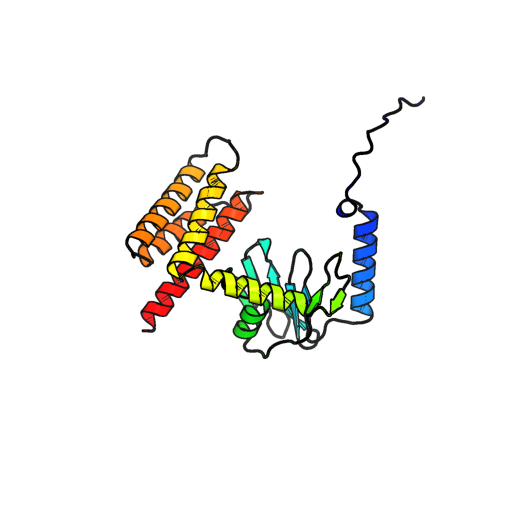44 -11.199 1.00 97.00 101 ARG A C 1
ATOM 805 O O . ARG A 1 101 ? 5.753 -15.607 -11.858 1.00 97.00 101 ARG A O 1
ATOM 812 N N . VAL A 1 102 ? 5.392 -13.448 -11.370 1.00 96.81 102 VAL A N 1
ATOM 813 C CA . VAL A 1 102 ? 6.349 -12.913 -12.336 1.00 96.81 102 VAL A CA 1
ATOM 814 C C . VAL A 1 102 ? 7.750 -12.979 -11.734 1.00 96.81 102 VAL A C 1
ATOM 816 O O . VAL A 1 102 ? 8.046 -12.341 -10.719 1.00 96.81 102 VAL A O 1
ATOM 819 N N . ALA A 1 103 ? 8.609 -13.793 -12.348 1.00 93.50 103 ALA A N 1
ATOM 820 C CA . ALA A 1 103 ? 9.953 -14.071 -11.845 1.00 93.50 103 ALA A CA 1
ATOM 821 C C . ALA A 1 103 ? 10.903 -12.872 -11.975 1.00 93.50 103 ALA A C 1
ATOM 823 O O . ALA A 1 103 ? 11.758 -12.665 -11.115 1.00 93.50 103 ALA A O 1
ATOM 824 N N . GLU A 1 104 ? 10.762 -12.093 -13.046 1.00 95.38 104 GLU A N 1
ATOM 825 C CA . GLU A 1 104 ? 11.664 -10.990 -13.350 1.00 95.38 104 GLU A CA 1
ATOM 826 C C . GLU A 1 104 ? 11.242 -9.714 -12.619 1.00 95.38 104 GLU A C 1
ATOM 828 O O . GLU A 1 104 ? 10.128 -9.217 -12.794 1.00 95.38 104 GLU A O 1
ATOM 833 N N . VAL A 1 105 ? 12.157 -9.173 -11.817 1.00 95.81 105 VAL A N 1
ATOM 834 C CA . VAL A 1 105 ? 12.023 -7.877 -11.149 1.00 95.81 105 VAL A CA 1
ATOM 835 C C . VAL A 1 105 ? 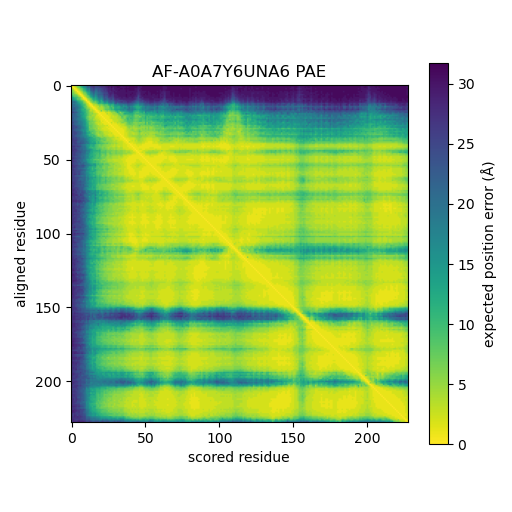13.252 -7.057 -11.500 1.00 95.81 105 VAL A C 1
ATOM 837 O O . VAL A 1 105 ? 14.367 -7.489 -11.223 1.00 95.81 105 VAL A O 1
ATOM 840 N N . ARG A 1 106 ? 13.066 -5.909 -12.144 1.00 93.69 106 ARG A N 1
ATOM 841 C CA . ARG A 1 106 ? 14.129 -4.987 -12.545 1.00 93.69 106 ARG A CA 1
ATOM 842 C C . ARG A 1 106 ? 14.194 -3.839 -11.553 1.00 93.69 106 ARG A C 1
ATOM 844 O O . ARG A 1 106 ? 13.190 -3.177 -11.327 1.00 93.69 106 ARG A O 1
ATOM 851 N N . ASP A 1 107 ? 15.375 -3.598 -11.008 1.00 91.06 107 ASP A N 1
ATOM 852 C CA . ASP A 1 107 ? 15.658 -2.435 -10.175 1.00 91.06 107 ASP A CA 1
ATOM 853 C C . ASP A 1 107 ? 16.016 -1.257 -11.082 1.00 91.06 107 ASP A C 1
ATOM 855 O O . ASP A 1 107 ? 17.158 -1.135 -11.523 1.00 91.06 107 ASP A O 1
ATOM 859 N N . GLU A 1 108 ? 15.033 -0.431 -11.421 1.00 87.88 108 GLU A N 1
ATOM 860 C CA . GLU A 1 108 ? 15.189 0.780 -12.228 1.00 87.88 108 GLU A CA 1
ATOM 861 C C . GLU A 1 108 ? 15.485 2.033 -11.392 1.00 87.88 108 GLU A C 1
ATOM 863 O O . GLU A 1 108 ? 15.553 3.142 -11.933 1.00 87.88 108 GLU A O 1
ATOM 868 N N . SER A 1 109 ? 15.742 1.865 -10.090 1.00 82.31 109 SER A N 1
ATOM 869 C CA . SER A 1 109 ? 16.262 2.941 -9.256 1.00 82.31 109 SER A CA 1
ATOM 870 C C . SER A 1 109 ? 17.608 3.461 -9.779 1.00 82.31 109 SER A C 1
ATOM 872 O O . SER A 1 109 ? 18.303 2.837 -10.590 1.00 82.31 109 SER A O 1
ATOM 874 N N . ILE A 1 110 ? 18.009 4.627 -9.267 1.00 73.19 110 ILE A N 1
ATOM 875 C CA . ILE A 1 110 ? 19.302 5.247 -9.587 1.00 73.19 110 ILE A CA 1
ATOM 876 C C . ILE A 1 110 ? 20.472 4.289 -9.321 1.00 73.19 110 ILE A C 1
ATOM 878 O O . ILE A 1 110 ? 21.445 4.298 -10.077 1.00 73.19 110 ILE A O 1
ATOM 882 N N . ASP A 1 111 ? 20.370 3.478 -8.269 1.00 74.06 111 ASP A N 1
ATOM 883 C CA . ASP A 1 111 ? 21.441 2.587 -7.833 1.00 74.06 111 ASP A CA 1
ATOM 884 C C . ASP A 1 111 ? 21.381 1.224 -8.540 1.00 74.06 111 ASP A C 1
ATOM 886 O O . ASP A 1 111 ? 22.425 0.668 -8.885 1.00 74.06 111 ASP A O 1
ATOM 890 N N . GLY A 1 112 ? 20.179 0.710 -8.821 1.00 74.38 112 GLY A N 1
ATOM 891 C CA . GLY A 1 112 ? 19.984 -0.553 -9.540 1.00 74.38 112 GLY A CA 1
ATOM 892 C C . GLY A 1 112 ? 20.235 -0.465 -11.042 1.00 74.38 112 GLY A C 1
ATOM 893 O O . GLY A 1 112 ? 20.645 -1.437 -11.685 1.00 74.38 112 GLY A O 1
ATOM 894 N N . GLY A 1 113 ? 20.022 0.718 -11.620 1.00 74.44 113 GLY A N 1
ATOM 895 C CA . GLY A 1 113 ? 20.365 1.043 -12.998 1.00 74.44 113 GLY A CA 1
ATOM 896 C C . GLY A 1 113 ? 19.629 0.227 -14.059 1.00 74.44 113 GLY A C 1
ATOM 897 O O . GLY A 1 113 ? 20.064 0.247 -15.204 1.00 74.44 113 GLY A O 1
ATOM 898 N N . GLY A 1 114 ? 18.562 -0.491 -13.712 1.00 76.31 114 GLY A N 1
ATOM 899 C CA . GLY A 1 114 ? 17.741 -1.354 -14.566 1.00 76.31 114 GLY A CA 1
ATOM 900 C C . GLY A 1 114 ? 18.217 -2.806 -14.646 1.00 76.31 114 GLY A C 1
ATOM 901 O O . GLY A 1 114 ? 18.098 -3.419 -15.707 1.00 76.31 114 GLY A O 1
ATOM 902 N N . ILE A 1 115 ? 18.868 -3.329 -13.605 1.00 85.75 115 ILE A N 1
ATOM 903 C CA . ILE A 1 115 ? 19.335 -4.726 -13.541 1.00 85.75 115 ILE A CA 1
ATOM 904 C C . ILE A 1 115 ? 18.248 -5.603 -12.912 1.00 85.75 115 ILE A C 1
ATOM 906 O O . ILE A 1 115 ? 17.541 -5.174 -12.004 1.00 85.75 115 ILE A O 1
ATOM 910 N N . VAL A 1 116 ? 18.121 -6.851 -13.372 1.00 89.31 116 VAL A N 1
ATOM 911 C CA . VAL A 1 116 ? 17.242 -7.834 -12.727 1.00 89.31 116 VAL A CA 1
ATOM 912 C C . VAL A 1 116 ? 17.760 -8.134 -11.317 1.00 89.31 116 VAL A C 1
ATOM 914 O O . VAL A 1 116 ? 18.877 -8.625 -11.152 1.00 89.31 116 VAL A O 1
ATOM 917 N N . SER A 1 117 ? 16.943 -7.852 -10.306 1.00 90.69 117 SER A N 1
ATOM 918 C CA . SER A 1 117 ? 17.271 -7.983 -8.890 1.00 90.69 117 SER A CA 1
ATOM 919 C C . SER A 1 117 ? 16.166 -8.748 -8.152 1.00 90.69 117 SER A C 1
ATOM 921 O O . SER A 1 117 ? 15.117 -8.179 -7.841 1.00 90.69 117 SER A O 1
ATOM 923 N N . PRO A 1 118 ? 16.376 -10.033 -7.803 1.00 87.19 118 PRO A N 1
ATOM 924 C CA . PRO A 1 118 ? 15.407 -10.779 -6.995 1.00 87.19 118 PRO A CA 1
ATOM 925 C C . PRO A 1 118 ? 15.294 -10.228 -5.562 1.00 87.19 118 PRO A C 1
ATOM 927 O O . PRO A 1 118 ? 14.282 -10.434 -4.890 1.00 87.19 118 PRO A O 1
ATOM 930 N N . LEU A 1 119 ? 16.311 -9.488 -5.106 1.00 92.25 119 LEU A N 1
ATOM 931 C CA . LEU A 1 119 ? 16.415 -8.976 -3.741 1.00 92.25 119 LEU A CA 1
ATOM 932 C C . LEU A 1 119 ? 15.306 -7.984 -3.385 1.00 92.25 119 LEU A C 1
ATOM 934 O O . LEU A 1 119 ? 14.924 -7.928 -2.218 1.00 92.25 119 LEU A O 1
ATOM 938 N N . LEU A 1 120 ? 14.783 -7.234 -4.359 1.00 93.25 120 LEU A N 1
ATOM 939 C CA . LEU A 1 120 ? 13.712 -6.260 -4.131 1.00 93.25 120 LEU A CA 1
ATOM 940 C C . LEU A 1 120 ? 12.430 -6.946 -3.656 1.00 93.25 120 LEU A C 1
ATOM 942 O O . LEU A 1 120 ? 11.907 -6.644 -2.579 1.00 93.25 120 LEU A O 1
ATOM 946 N N . ARG A 1 121 ? 11.981 -7.958 -4.405 1.00 95.50 121 ARG A N 1
ATOM 947 C CA . ARG A 1 121 ? 10.826 -8.765 -4.010 1.00 95.50 121 ARG A CA 1
ATOM 948 C C . ARG A 1 121 ? 11.081 -9.480 -2.694 1.00 95.50 121 ARG A C 1
ATOM 950 O O . ARG A 1 121 ? 10.221 -9.446 -1.821 1.00 95.50 121 ARG A O 1
ATOM 957 N N . GLU A 1 122 ? 12.233 -10.123 -2.533 1.00 96.06 122 GLU A N 1
ATOM 958 C CA . GLU A 1 122 ? 12.533 -10.832 -1.288 1.00 96.06 122 GLU A CA 1
ATOM 959 C C . GLU A 1 122 ? 12.528 -9.896 -0.072 1.00 96.06 122 GLU A C 1
ATOM 961 O O . GLU A 1 122 ? 12.042 -10.270 0.995 1.00 96.06 122 GLU A O 1
ATOM 966 N N . ALA A 1 123 ? 13.052 -8.676 -0.214 1.00 95.31 123 ALA A N 1
ATOM 967 C CA . ALA A 1 123 ? 13.016 -7.669 0.839 1.00 95.31 123 ALA A CA 1
ATOM 968 C C . ALA A 1 123 ? 11.576 -7.274 1.180 1.00 95.31 123 ALA A C 1
ATOM 970 O O . ALA A 1 123 ? 11.221 -7.259 2.360 1.00 95.31 123 ALA A O 1
ATOM 971 N N . ALA A 1 124 ? 10.734 -7.044 0.171 1.00 95.69 124 ALA A N 1
ATOM 972 C CA . ALA A 1 124 ? 9.324 -6.728 0.366 1.00 95.69 124 ALA A CA 1
ATOM 973 C C . ALA A 1 124 ? 8.544 -7.890 1.017 1.00 95.69 124 ALA A C 1
ATOM 975 O O . ALA A 1 124 ? 7.772 -7.682 1.952 1.00 95.69 124 ALA A O 1
ATOM 976 N N . GLU A 1 125 ? 8.790 -9.134 0.594 1.00 97.50 125 GLU A N 1
ATOM 977 C CA . GLU A 1 125 ? 8.190 -10.338 1.183 1.00 97.50 125 GLU A CA 1
ATOM 978 C C . GLU A 1 125 ? 8.606 -10.533 2.648 1.00 97.50 125 GLU A C 1
ATOM 980 O O . GLU A 1 125 ? 7.764 -10.862 3.492 1.00 97.50 125 GLU A O 1
ATOM 985 N N . ARG A 1 126 ? 9.891 -10.316 2.966 1.00 98.06 126 ARG A N 1
ATOM 986 C CA . ARG A 1 126 ? 10.400 -10.358 4.346 1.00 98.06 126 ARG A CA 1
ATOM 987 C C . ARG A 1 126 ? 9.785 -9.257 5.202 1.00 98.06 126 ARG A C 1
ATOM 989 O O . ARG A 1 126 ? 9.350 -9.555 6.310 1.00 98.06 126 ARG A O 1
ATOM 996 N N . GLY A 1 127 ? 9.717 -8.027 4.691 1.00 97.06 127 GLY A N 1
ATOM 997 C CA . GLY A 1 127 ? 9.119 -6.890 5.393 1.00 97.06 127 GLY A CA 1
ATOM 998 C C . GLY A 1 127 ? 7.654 -7.145 5.738 1.00 97.06 127 GLY A C 1
ATOM 999 O O . GLY A 1 127 ? 7.275 -7.085 6.906 1.00 97.06 127 GLY A O 1
ATOM 1000 N N . ALA A 1 128 ? 6.861 -7.554 4.746 1.00 97.44 128 ALA A N 1
ATOM 1001 C CA . ALA A 1 128 ? 5.453 -7.879 4.941 1.00 97.44 128 ALA A CA 1
ATOM 1002 C C . ALA A 1 128 ? 5.249 -9.024 5.944 1.00 97.44 128 ALA A C 1
ATOM 1004 O O . ALA A 1 128 ? 4.349 -8.9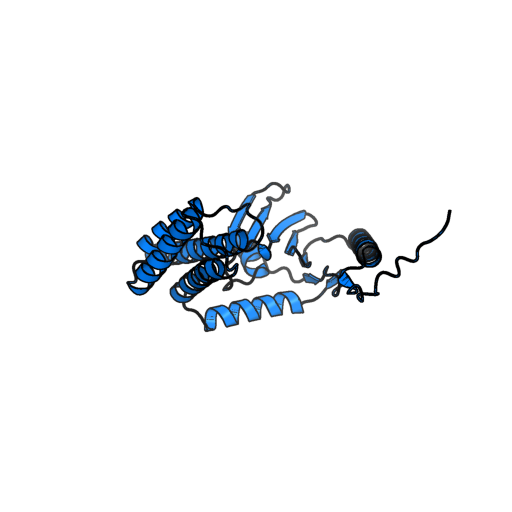83 6.783 1.00 97.44 128 ALA A O 1
ATOM 1005 N N . ARG A 1 129 ? 6.102 -10.057 5.894 1.00 97.94 129 ARG A N 1
ATOM 1006 C CA . ARG A 1 129 ? 6.066 -11.161 6.862 1.00 97.94 129 ARG A CA 1
ATOM 1007 C C . ARG A 1 129 ? 6.378 -10.691 8.281 1.00 97.94 129 ARG A C 1
ATOM 1009 O O . ARG A 1 129 ? 5.590 -10.976 9.176 1.00 97.94 129 ARG A O 1
ATOM 1016 N N . ALA A 1 130 ? 7.475 -9.963 8.472 1.00 97.94 130 ALA A N 1
ATOM 1017 C CA . ALA A 1 130 ? 7.870 -9.447 9.781 1.00 97.94 130 ALA A CA 1
ATOM 1018 C C . ALA A 1 130 ? 6.790 -8.531 10.379 1.00 97.94 130 ALA A C 1
ATOM 1020 O O . ALA A 1 130 ? 6.537 -8.559 11.586 1.00 97.94 130 ALA A O 1
ATOM 1021 N N . PHE A 1 131 ? 6.100 -7.767 9.526 1.00 97.56 131 PHE A N 1
ATOM 1022 C CA . PHE A 1 131 ? 4.987 -6.930 9.948 1.00 97.56 131 PHE A CA 1
ATOM 1023 C C . PHE A 1 131 ? 3.800 -7.761 10.459 1.00 97.56 131 PHE A C 1
ATOM 1025 O O . PHE A 1 131 ? 3.314 -7.497 11.559 1.00 97.56 131 PHE A O 1
ATOM 1032 N N . ARG A 1 132 ? 3.392 -8.807 9.720 1.00 96.75 132 ARG A N 1
ATOM 1033 C CA . ARG A 1 132 ? 2.333 -9.751 10.140 1.00 96.75 132 ARG A CA 1
ATOM 1034 C C . ARG A 1 132 ? 2.673 -10.516 11.416 1.00 96.75 132 ARG A C 1
ATOM 1036 O O . ARG A 1 132 ? 1.785 -10.823 12.198 1.00 96.75 132 ARG A O 1
ATOM 1043 N N . GLU A 1 133 ? 3.940 -10.858 11.618 1.00 97.12 133 GLU A N 1
ATOM 1044 C CA . GLU A 1 133 ? 4.386 -11.541 12.840 1.00 97.12 133 GLU A CA 1
ATOM 1045 C C . GLU A 1 133 ? 4.306 -10.619 14.063 1.00 97.12 133 GLU A C 1
ATOM 1047 O O . GLU A 1 133 ? 4.037 -11.081 15.170 1.00 97.12 133 GLU A O 1
ATOM 1052 N N . SER A 1 134 ? 4.490 -9.314 13.855 1.00 96.94 134 SER A N 1
ATOM 1053 C CA . SER A 1 134 ? 4.437 -8.302 14.915 1.00 96.94 134 SER A CA 1
ATOM 1054 C C . SER A 1 134 ? 3.023 -7.793 15.218 1.00 96.94 134 SER A C 1
ATOM 1056 O O . SER A 1 134 ? 2.798 -7.257 16.301 1.00 96.94 134 SER A O 1
ATOM 1058 N N . HIS A 1 135 ? 2.067 -7.944 14.294 1.00 97.06 135 HIS A N 1
ATOM 1059 C CA . HIS A 1 135 ? 0.733 -7.350 14.411 1.00 97.06 135 HIS A CA 1
ATOM 1060 C C . HIS A 1 135 ? -0.380 -8.351 14.086 1.00 97.06 135 HIS A C 1
ATOM 1062 O O . HIS A 1 135 ? -0.398 -8.980 13.031 1.00 97.06 135 HIS A O 1
ATOM 1068 N N . SER A 1 136 ? -1.377 -8.442 14.971 1.00 95.69 136 SER A N 1
ATOM 1069 C CA . SER A 1 136 ? -2.669 -9.046 14.618 1.00 95.69 136 SER A CA 1
ATOM 1070 C C . SER A 1 136 ? -3.416 -8.155 13.618 1.00 95.69 136 SER A C 1
ATOM 1072 O O . SER A 1 136 ? -3.082 -6.985 13.482 1.00 95.69 136 SER A O 1
ATOM 1074 N N . ALA A 1 137 ? -4.478 -8.651 12.974 1.00 94.50 137 ALA A N 1
ATOM 1075 C CA . ALA A 1 137 ? -5.268 -7.827 12.047 1.00 94.50 137 ALA A CA 1
ATOM 1076 C C . ALA A 1 137 ? -5.807 -6.539 12.707 1.00 94.50 137 ALA A C 1
ATOM 1078 O O . ALA A 1 137 ? -5.713 -5.455 12.139 1.00 94.50 137 ALA A O 1
ATOM 1079 N N . VAL A 1 138 ? -6.314 -6.640 13.944 1.00 96.00 138 VAL A N 1
ATOM 1080 C CA . VAL A 1 138 ? -6.750 -5.469 14.728 1.00 96.00 138 VAL A CA 1
ATOM 1081 C C . VAL A 1 138 ? -5.557 -4.587 15.104 1.00 96.00 138 VAL A C 1
ATOM 1083 O O . VAL A 1 138 ? -5.661 -3.366 15.037 1.00 96.00 138 VAL A O 1
ATOM 1086 N N . GLY A 1 139 ? -4.423 -5.193 15.469 1.00 97.06 139 GLY A N 1
ATOM 1087 C CA . GLY A 1 139 ? -3.194 -4.467 15.795 1.00 97.06 139 GLY A CA 1
ATOM 1088 C C . GLY A 1 139 ? -2.617 -3.698 14.607 1.00 97.06 139 GLY A C 1
ATOM 1089 O O . GLY A 1 139 ? -2.127 -2.594 14.784 1.00 97.06 139 GLY A O 1
ATOM 1090 N N . GLU A 1 140 ? -2.724 -4.235 13.395 1.00 97.81 140 GLU A N 1
ATOM 1091 C CA . GLU A 1 140 ? -2.343 -3.556 12.158 1.00 97.81 140 GLU A CA 1
ATOM 1092 C C . GLU A 1 140 ? -3.245 -2.343 11.889 1.00 97.81 140 GLU A C 1
ATOM 1094 O O . GLU A 1 140 ? -2.737 -1.257 11.618 1.00 97.81 140 GLU A O 1
ATOM 1099 N N . ALA A 1 141 ? -4.567 -2.490 12.030 1.00 97.69 141 ALA A N 1
ATOM 1100 C CA . ALA A 1 141 ? -5.488 -1.360 11.907 1.00 97.69 141 ALA A CA 1
ATOM 1101 C C . ALA A 1 141 ? -5.173 -0.258 12.933 1.00 97.69 141 ALA A C 1
ATOM 1103 O O . ALA A 1 141 ? -5.065 0.911 12.567 1.00 97.69 141 ALA A O 1
ATOM 1104 N N . ALA A 1 142 ? -4.970 -0.632 14.202 1.00 97.50 142 ALA A N 1
ATOM 1105 C CA . ALA A 1 142 ? -4.587 0.302 15.259 1.00 97.50 142 ALA A CA 1
ATOM 1106 C C . ALA A 1 142 ? -3.256 1.000 14.948 1.00 97.50 142 ALA A C 1
ATOM 1108 O O . ALA A 1 142 ? -3.177 2.219 15.059 1.00 97.50 142 ALA A O 1
ATOM 1109 N N . HIS A 1 143 ? -2.256 0.255 14.468 1.00 97.25 143 HIS A N 1
ATOM 1110 C CA . HIS A 1 143 ? -0.949 0.793 14.104 1.00 97.25 143 HIS A CA 1
ATOM 1111 C C . HIS A 1 143 ? -1.052 1.941 13.091 1.00 97.25 143 HIS A C 1
ATOM 1113 O O . HIS A 1 143 ? -0.424 2.985 13.267 1.00 97.25 143 HIS A O 1
ATOM 1119 N N . TYR A 1 144 ? -1.869 1.788 12.044 1.00 96.75 144 TYR A N 1
ATOM 1120 C CA . TYR A 1 144 ? -2.072 2.866 11.074 1.00 96.75 144 TYR A CA 1
ATOM 1121 C C . TYR A 1 144 ? -2.746 4.094 11.695 1.00 96.75 144 TYR A C 1
ATOM 1123 O O . TYR A 1 144 ? -2.314 5.222 11.465 1.00 96.75 144 TYR A O 1
ATOM 1131 N N . LEU A 1 145 ? -3.777 3.891 12.517 1.00 95.75 145 LEU A N 1
ATOM 1132 C CA . LEU A 1 145 ? -4.496 4.991 13.164 1.00 95.75 145 LEU A CA 1
ATOM 1133 C C . LEU A 1 145 ? -3.620 5.739 14.183 1.00 95.75 145 LEU A C 1
ATOM 1135 O O . LEU A 1 145 ? -3.665 6.966 14.244 1.00 95.75 145 LEU A O 1
ATOM 1139 N N . GLU A 1 146 ? -2.780 5.028 14.938 1.00 95.19 146 GLU A N 1
ATOM 1140 C CA . GLU A 1 146 ? -1.790 5.615 15.850 1.00 95.19 146 GLU A CA 1
ATOM 1141 C C . GLU A 1 146 ? -0.775 6.473 15.094 1.00 95.19 146 GLU A C 1
ATOM 1143 O O . GLU A 1 146 ? -0.483 7.600 15.503 1.00 95.19 146 GLU A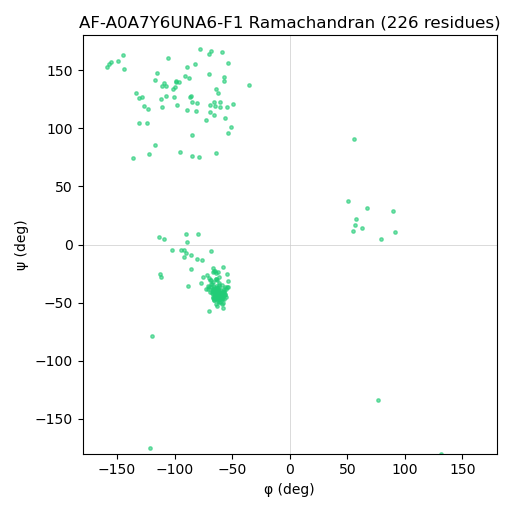 O 1
ATOM 1148 N N . ARG A 1 147 ? -0.272 5.978 13.957 1.00 92.62 147 ARG A N 1
ATOM 1149 C CA . ARG A 1 147 ? 0.625 6.750 13.092 1.00 92.62 147 ARG A CA 1
ATOM 1150 C C . ARG A 1 147 ? -0.047 8.004 12.552 1.00 92.62 147 ARG A C 1
ATOM 1152 O O . ARG A 1 147 ? 0.535 9.082 12.652 1.00 92.62 147 ARG A O 1
ATOM 1159 N N . ALA A 1 148 ? -1.271 7.888 12.041 1.00 90.31 148 ALA A N 1
ATOM 1160 C CA . ALA A 1 148 ? -2.024 9.038 11.558 1.00 90.31 148 ALA A CA 1
ATOM 1161 C C . ALA A 1 148 ? -2.223 10.083 12.668 1.00 90.31 148 ALA A C 1
ATOM 1163 O O . ALA A 1 148 ? -1.984 11.269 12.446 1.00 90.31 148 ALA A O 1
ATOM 1164 N N . ALA A 1 149 ? -2.579 9.654 13.883 1.00 88.75 149 ALA A N 1
ATOM 1165 C CA . ALA A 1 149 ? -2.722 10.544 15.034 1.00 88.75 149 ALA A CA 1
ATOM 1166 C C . ALA A 1 149 ? -1.398 11.223 15.431 1.00 88.75 149 ALA A C 1
ATOM 1168 O O . ALA A 1 149 ? -1.408 12.410 15.757 1.00 88.75 149 ALA A O 1
ATOM 1169 N N . ALA A 1 150 ? -0.271 10.506 15.373 1.00 86.62 150 ALA A N 1
ATOM 1170 C CA . ALA A 1 150 ? 1.052 11.041 15.704 1.00 86.62 150 ALA A CA 1
ATOM 1171 C C . ALA A 1 150 ? 1.532 12.103 14.701 1.00 86.62 150 ALA A C 1
ATOM 1173 O O . ALA A 1 150 ? 2.178 13.078 15.082 1.00 86.62 150 ALA A O 1
ATOM 1174 N N . VAL A 1 151 ? 1.181 11.956 13.422 1.00 79.19 151 VAL A N 1
ATOM 1175 C CA . VAL A 1 151 ? 1.514 12.940 12.379 1.00 79.19 151 VAL A CA 1
ATOM 1176 C C . VAL A 1 151 ? 0.827 14.292 12.626 1.00 79.19 151 VAL A C 1
ATOM 1178 O O . VAL A 1 151 ? 1.367 15.334 12.262 1.00 79.19 151 VAL A O 1
ATOM 1181 N N . ALA A 1 152 ? -0.300 14.322 13.347 1.00 66.12 152 ALA A N 1
ATOM 1182 C CA . ALA A 1 152 ? -0.932 15.577 13.760 1.00 66.12 152 ALA A CA 1
ATOM 1183 C C . ALA A 1 152 ? -0.046 16.443 14.681 1.00 66.12 152 ALA A C 1
ATOM 1185 O O . ALA A 1 152 ? -0.249 17.657 14.741 1.00 66.12 152 ALA A O 1
ATOM 1186 N N . ASP A 1 153 ? 0.911 15.836 15.394 1.00 64.88 153 ASP A N 1
ATOM 1187 C CA . ASP A 1 153 ? 1.757 16.497 16.396 1.00 64.88 153 ASP A CA 1
ATOM 1188 C C . ASP A 1 153 ? 3.077 17.050 15.822 1.00 64.88 153 ASP A C 1
ATOM 1190 O O . ASP A 1 153 ? 3.778 17.807 16.493 1.00 64.88 153 ASP A O 1
ATOM 1194 N N . LEU A 1 154 ? 3.422 16.706 14.577 1.00 66.81 154 LEU A N 1
ATOM 1195 C CA . LEU A 1 154 ? 4.780 16.854 14.036 1.00 66.81 154 LEU A CA 1
ATOM 1196 C C . LEU A 1 154 ? 5.195 18.285 13.646 1.00 66.81 154 LEU A C 1
ATOM 1198 O O . LEU A 1 154 ? 6.389 18.537 13.496 1.00 66.81 154 LEU A O 1
ATOM 1202 N N . LEU A 1 155 ? 4.265 19.246 13.547 1.00 55.22 155 LEU A N 1
ATOM 1203 C CA . LEU A 1 155 ? 4.578 20.588 13.019 1.00 55.22 155 LEU A CA 1
ATOM 1204 C C . LEU A 1 155 ? 4.497 21.770 13.987 1.00 55.22 155 LEU A C 1
ATOM 1206 O O . LEU A 1 155 ? 4.665 22.897 13.534 1.00 55.22 155 LEU A O 1
ATOM 1210 N N . GLY A 1 156 ? 4.288 21.573 15.293 1.00 48.53 156 GLY A N 1
ATOM 1211 C CA . GLY A 1 156 ? 4.414 22.659 16.288 1.00 48.53 156 GLY A CA 1
ATOM 1212 C C . GLY A 1 156 ? 3.563 23.919 16.030 1.00 48.53 156 GLY A C 1
ATOM 1213 O O . GLY A 1 156 ? 3.782 24.949 16.662 1.00 48.53 156 GLY A O 1
ATOM 1214 N N . MET A 1 157 ? 2.612 23.852 15.095 1.00 53.06 157 MET A N 1
ATOM 1215 C CA . MET A 1 157 ? 1.642 24.895 14.795 1.00 53.06 157 MET A CA 1
ATOM 1216 C C . MET A 1 157 ? 0.355 24.578 15.539 1.00 53.06 157 MET A C 1
ATOM 1218 O O . MET A 1 157 ? -0.067 23.418 15.566 1.00 53.06 157 MET A O 1
ATOM 1222 N N . GLU A 1 158 ? -0.284 25.610 16.089 1.00 58.34 158 GLU A N 1
ATOM 1223 C CA . GLU A 1 158 ? -1.577 25.482 16.755 1.00 58.34 158 GLU A CA 1
ATOM 1224 C C . GLU A 1 158 ? -2.549 24.710 15.842 1.00 58.34 158 GLU A C 1
ATOM 1226 O O . GLU A 1 158 ? -2.773 25.120 14.693 1.00 58.34 158 GLU A O 1
ATOM 1231 N N . PRO A 1 159 ? -3.095 23.563 16.282 1.00 64.00 159 PRO A N 1
ATOM 1232 C CA . PRO A 1 159 ? -3.920 22.746 15.413 1.00 64.00 159 PRO A CA 1
ATOM 1233 C C . PRO A 1 159 ? -5.191 23.516 15.060 1.00 64.00 159 PRO A C 1
ATOM 1235 O O . PRO A 1 159 ? -5.952 23.907 15.951 1.00 64.00 159 PRO A O 1
ATOM 1238 N N . SER A 1 160 ? -5.435 23.707 13.758 1.00 73.06 160 SER A N 1
ATOM 1239 C CA . SER A 1 160 ? -6.691 24.280 13.266 1.00 73.06 160 SER A CA 1
ATOM 1240 C C . SER A 1 160 ? -7.890 23.495 13.815 1.00 73.06 160 SER A C 1
ATOM 1242 O O . SER A 1 160 ? -7.773 22.316 14.164 1.00 73.06 160 SER A O 1
ATOM 1244 N N . ALA A 1 161 ? -9.065 24.126 13.883 1.00 77.12 161 ALA A N 1
ATOM 1245 C CA . ALA A 1 161 ? -10.281 23.465 14.366 1.00 77.12 161 ALA A CA 1
ATOM 1246 C C . ALA A 1 161 ? -10.569 22.152 13.608 1.00 77.12 161 ALA A C 1
ATOM 1248 O O . ALA A 1 161 ? -10.958 21.157 14.217 1.00 77.12 161 ALA A O 1
ATOM 1249 N N . GLU A 1 162 ? -10.289 22.122 12.304 1.00 74.06 162 GLU A N 1
ATOM 1250 C CA . GLU A 1 162 ? -10.379 20.930 11.454 1.00 74.06 162 GLU A CA 1
ATOM 1251 C C . GLU A 1 162 ? -9.401 19.830 11.889 1.00 74.06 162 GLU A C 1
ATOM 1253 O O . GLU A 1 162 ? -9.820 18.681 12.052 1.00 74.06 162 GLU A O 1
ATOM 1258 N N . ARG A 1 163 ? -8.135 20.174 12.201 1.00 75.06 163 ARG A N 1
ATOM 1259 C CA . ARG A 1 163 ? -7.160 19.209 12.749 1.00 75.06 163 ARG A CA 1
ATOM 1260 C C . ARG A 1 163 ? -7.646 18.564 14.038 1.00 75.06 163 ARG A C 1
ATOM 1262 O O . ARG A 1 163 ? -7.499 17.362 14.242 1.00 75.06 163 ARG A O 1
ATOM 1269 N N . GLN A 1 164 ? -8.256 19.358 14.911 1.00 80.81 164 GLN A N 1
ATOM 1270 C CA . GLN A 1 164 ? -8.794 18.864 16.176 1.00 80.81 164 GLN A CA 1
ATOM 1271 C C . GLN A 1 164 ? -10.025 17.970 15.981 1.00 80.81 164 GLN A C 1
ATOM 1273 O O . GLN A 1 164 ? -10.292 17.102 16.813 1.00 80.81 164 GLN A O 1
ATOM 1278 N N . ILE A 1 165 ? -10.810 18.174 14.920 1.00 86.00 165 ILE A N 1
ATOM 1279 C CA . ILE A 1 165 ? -11.976 17.337 14.621 1.00 86.00 165 ILE A CA 1
ATOM 1280 C C . ILE A 1 165 ? -11.526 15.950 14.175 1.00 86.00 165 ILE A C 1
ATOM 1282 O O . ILE A 1 165 ? -11.893 14.975 14.833 1.00 86.00 165 ILE A O 1
ATOM 1286 N N . TRP A 1 166 ? -10.708 15.844 13.124 1.00 86.19 166 TRP A N 1
ATOM 1287 C CA . TRP A 1 166 ? -10.314 14.526 12.623 1.00 86.19 166 TRP A CA 1
ATOM 1288 C C . TRP A 1 166 ? -9.467 13.770 13.651 1.00 86.19 166 TRP A C 1
ATOM 1290 O O . TRP A 1 166 ? -9.724 12.596 13.895 1.00 86.19 166 TRP A O 1
ATOM 1300 N N . ARG A 1 167 ? -8.563 14.445 14.377 1.00 87.25 167 ARG A N 1
ATOM 1301 C CA . ARG A 1 167 ? -7.788 13.802 15.451 1.00 87.25 167 ARG A CA 1
ATOM 1302 C C . ARG A 1 167 ? -8.684 13.213 16.541 1.00 87.25 167 ARG A C 1
ATOM 1304 O O . ARG A 1 167 ? -8.443 12.101 17.003 1.00 87.25 167 ARG A O 1
ATOM 1311 N N . ARG A 1 168 ? -9.740 13.928 16.950 1.00 91.25 168 ARG A N 1
ATOM 1312 C CA . ARG A 1 168 ? -10.719 13.394 17.913 1.00 91.25 168 ARG A CA 1
ATOM 1313 C C . ARG A 1 168 ? -11.449 12.173 17.360 1.00 91.25 168 ARG A C 1
ATOM 1315 O O . ARG A 1 168 ? -11.720 11.257 18.129 1.00 91.25 168 ARG A O 1
ATOM 1322 N N . LEU A 1 169 ? -11.767 12.151 16.067 1.00 94.38 169 LEU A N 1
ATOM 1323 C CA . LEU A 1 169 ? -12.381 10.986 15.425 1.00 94.38 169 LEU A CA 1
ATOM 1324 C C . LEU A 1 169 ? -11.430 9.783 15.422 1.00 94.38 169 LEU A C 1
ATOM 1326 O O . LEU A 1 169 ? -11.849 8.702 15.822 1.00 94.38 169 LEU A O 1
ATOM 1330 N N . ILE A 1 170 ? -10.151 9.981 15.089 1.00 94.31 170 ILE A N 1
ATOM 1331 C CA . ILE A 1 170 ? -9.138 8.914 15.118 1.00 94.31 170 ILE A CA 1
ATOM 1332 C C . ILE A 1 170 ? -8.918 8.377 16.536 1.00 94.31 170 ILE A C 1
ATOM 1334 O O . ILE A 1 170 ? -8.943 7.166 16.734 1.00 94.31 170 ILE A O 1
ATOM 1338 N N . ASN A 1 171 ? -8.804 9.247 17.544 1.00 94.62 171 ASN A N 1
ATOM 1339 C CA . ASN A 1 171 ? -8.690 8.804 18.938 1.00 94.62 171 ASN A CA 1
ATOM 1340 C C . ASN A 1 171 ? -9.916 7.989 19.378 1.00 94.62 171 ASN A C 1
ATOM 1342 O O . ASN A 1 171 ? -9.775 6.939 19.994 1.00 94.62 171 ASN A O 1
ATOM 1346 N N . ARG A 1 172 ? -11.126 8.416 18.997 1.00 96.94 172 ARG A N 1
ATOM 1347 C CA . ARG A 1 172 ? -12.345 7.644 19.277 1.00 96.94 172 ARG A CA 1
ATOM 1348 C C . ARG A 1 172 ? -12.388 6.315 18.516 1.00 96.94 172 ARG A C 1
ATOM 1350 O O . ARG A 1 172 ? -12.960 5.359 19.030 1.00 96.94 172 ARG A O 1
ATOM 1357 N N . ALA A 1 173 ? -11.818 6.242 17.313 1.00 97.31 173 ALA A N 1
ATOM 1358 C CA . ALA A 1 173 ? -11.701 4.994 16.561 1.00 97.31 173 ALA A CA 1
ATOM 1359 C C . ALA A 1 173 ? -10.739 4.014 17.258 1.00 97.31 173 ALA A C 1
ATOM 1361 O O . ALA A 1 173 ? -11.039 2.826 17.364 1.00 97.31 173 ALA A O 1
ATOM 1362 N N . LEU A 1 174 ? -9.629 4.515 17.808 1.00 97.19 174 LEU A N 1
ATOM 1363 C CA . LEU A 1 174 ? -8.699 3.737 18.635 1.00 97.19 174 LEU A CA 1
ATOM 1364 C C . LEU A 1 174 ? -9.358 3.233 19.931 1.00 97.19 174 LEU A C 1
ATOM 1366 O O . LEU A 1 174 ? -9.223 2.055 20.279 1.00 97.19 174 LEU A O 1
ATOM 1370 N N . ASP A 1 175 ? -10.145 4.077 20.603 1.00 97.31 175 ASP A N 1
ATOM 1371 C CA . ASP A 1 175 ? -10.946 3.665 21.764 1.00 97.31 175 ASP A CA 1
ATOM 1372 C C . ASP A 1 175 ? -11.962 2.573 21.377 1.00 97.31 175 ASP A C 1
ATOM 1374 O O . ASP A 1 175 ? -12.130 1.580 22.091 1.00 97.31 175 ASP A O 1
ATOM 1378 N N . ALA A 1 176 ? -12.610 2.714 20.215 1.00 97.06 176 ALA A N 1
ATOM 1379 C CA . ALA A 1 176 ? -13.539 1.721 19.681 1.00 97.06 176 ALA A CA 1
ATOM 1380 C C . ALA A 1 176 ? -12.851 0.372 19.415 1.00 97.06 176 ALA A C 1
ATOM 1382 O O . ALA A 1 176 ? -13.405 -0.668 19.775 1.00 97.06 176 ALA A O 1
ATOM 1383 N N . LEU A 1 177 ? -11.637 0.375 18.850 1.00 95.81 177 LEU A N 1
ATOM 1384 C CA . LEU A 1 177 ? -10.843 -0.840 18.638 1.00 95.81 177 LEU A CA 1
ATOM 1385 C C . LEU A 1 177 ? -10.448 -1.511 19.951 1.00 95.81 177 LEU A C 1
ATOM 1387 O O . LEU A 1 177 ? -10.547 -2.734 20.059 1.00 95.81 177 LEU A O 1
ATOM 1391 N N . THR A 1 178 ? -10.070 -0.720 20.956 1.00 94.19 178 THR A N 1
ATOM 1392 C CA . THR A 1 178 ? -9.780 -1.214 22.311 1.00 94.19 178 THR A CA 1
ATOM 1393 C C . THR A 1 178 ? -11.017 -1.869 22.935 1.00 94.19 178 THR A C 1
ATOM 1395 O O . THR A 1 178 ? -10.914 -2.903 23.589 1.00 94.19 178 THR A O 1
ATOM 1398 N N . GLY A 1 179 ? -12.206 -1.319 22.671 1.00 93.56 179 GLY A N 1
ATOM 1399 C CA . GLY A 1 179 ? -13.497 -1.912 23.029 1.00 93.56 179 GLY A CA 1
ATOM 1400 C C . GLY A 1 179 ? -13.993 -3.021 22.088 1.00 93.56 179 GLY A C 1
ATOM 1401 O O . GLY A 1 179 ? -15.149 -3.423 22.202 1.00 93.56 179 GLY A O 1
ATOM 1402 N N . HIS A 1 180 ? -13.165 -3.497 21.150 1.00 92.88 180 HIS A N 1
ATOM 1403 C CA . HIS A 1 180 ? -13.495 -4.503 20.129 1.00 92.88 180 HIS A CA 1
ATOM 1404 C C . HIS A 1 180 ? -14.684 -4.157 19.209 1.00 92.88 180 HIS A C 1
ATOM 1406 O O . HIS A 1 180 ? -15.269 -5.040 18.579 1.00 92.88 180 HIS A O 1
ATOM 1412 N N . ASN A 1 181 ? -15.026 -2.876 19.074 1.00 96.56 181 ASN A N 1
ATOM 1413 C CA . ASN A 1 181 ? -16.086 -2.406 18.189 1.00 96.56 181 ASN A CA 1
ATOM 1414 C C . ASN A 1 181 ? -15.510 -1.953 16.836 1.00 96.56 181 ASN A C 1
ATOM 1416 O O . ASN A 1 181 ? -15.321 -0.763 16.580 1.00 96.56 181 ASN A O 1
ATOM 1420 N N . VAL A 1 182 ? -15.220 -2.931 15.973 1.00 96.69 182 VAL A N 1
ATOM 1421 C CA . VAL A 1 182 ? -14.583 -2.720 14.659 1.00 96.69 182 VAL A CA 1
ATOM 1422 C C . VAL A 1 182 ? -15.455 -1.875 13.723 1.00 96.69 182 VAL A C 1
ATOM 1424 O O . VAL A 1 182 ? -14.928 -1.012 13.028 1.00 96.69 182 VAL A O 1
ATOM 1427 N N . SER A 1 183 ? -16.778 -2.071 13.725 1.00 97.44 183 SER A N 1
ATOM 1428 C CA . SER A 1 183 ? -17.692 -1.292 12.876 1.00 97.44 183 SER A CA 1
ATOM 1429 C C . SER A 1 183 ? -17.685 0.188 13.249 1.00 97.44 183 SER A C 1
ATOM 1431 O O . SER A 1 183 ? -17.522 1.037 12.380 1.00 97.44 183 SER A O 1
ATOM 1433 N N . MET A 1 184 ? -17.774 0.501 14.546 1.00 97.81 184 MET A N 1
ATOM 1434 C CA . MET A 1 184 ? -17.693 1.885 15.019 1.00 97.81 184 MET A CA 1
ATOM 1435 C C . MET A 1 184 ? -16.319 2.498 14.738 1.00 97.81 184 MET A C 1
ATOM 1437 O O . MET A 1 184 ? -16.237 3.674 14.391 1.00 97.81 184 MET A O 1
ATOM 1441 N N . ALA A 1 185 ? -15.240 1.718 14.870 1.00 97.94 185 ALA A N 1
ATOM 1442 C CA . ALA A 1 185 ? -13.910 2.182 14.496 1.00 97.94 185 ALA A CA 1
ATOM 1443 C C . ALA A 1 185 ? -13.855 2.575 13.013 1.00 97.94 185 ALA A C 1
ATOM 1445 O O . ALA A 1 185 ? -13.380 3.663 12.701 1.00 97.94 185 ALA A O 1
ATOM 1446 N N . LEU A 1 186 ? -14.407 1.745 12.119 1.00 98.06 186 LEU A N 1
ATOM 1447 C CA . LEU A 1 186 ? -14.449 2.035 10.686 1.00 98.06 186 LEU A CA 1
ATOM 1448 C C . LEU A 1 186 ? -15.243 3.311 10.388 1.00 98.06 186 LEU A C 1
ATOM 1450 O O . LEU A 1 186 ? -14.725 4.193 9.711 1.00 98.06 186 LEU A O 1
ATOM 1454 N N . GLU A 1 187 ? -16.453 3.447 10.934 1.00 97.62 187 GLU A N 1
ATOM 1455 C CA . GLU A 1 187 ? -17.301 4.634 10.730 1.00 97.62 187 GLU A CA 1
ATOM 1456 C C . GLU A 1 187 ? -16.600 5.933 11.162 1.00 97.62 187 GLU A C 1
ATOM 1458 O O . GLU A 1 187 ? -16.680 6.965 10.486 1.00 97.62 187 GLU A O 1
ATOM 1463 N N . LEU A 1 188 ? -15.885 5.890 12.289 1.00 97.31 188 LEU A N 1
ATOM 1464 C CA . LEU A 1 188 ? -15.121 7.025 12.802 1.00 97.31 188 LEU A CA 1
ATOM 1465 C C . LEU A 1 188 ? -13.903 7.337 11.925 1.00 97.31 188 LEU A C 1
ATOM 1467 O O . LEU A 1 188 ? -13.645 8.512 11.657 1.00 97.31 188 LEU A O 1
ATOM 1471 N N . THR A 1 189 ? -13.184 6.317 11.451 1.00 96.44 189 THR A N 1
ATOM 1472 C CA . THR A 1 189 ? -12.054 6.488 10.527 1.00 96.44 189 THR A CA 1
ATOM 1473 C C . THR A 1 189 ? -12.509 7.059 9.183 1.00 96.44 189 THR A C 1
ATOM 1475 O O . THR A 1 189 ? -11.896 8.001 8.687 1.00 96.44 189 THR A O 1
ATOM 1478 N N . GLU A 1 190 ? -13.607 6.566 8.609 1.00 95.62 190 GLU A N 1
ATOM 1479 C CA . GLU A 1 190 ? -14.161 7.090 7.352 1.00 95.62 190 GLU A CA 1
ATOM 1480 C C . GLU A 1 190 ? -14.645 8.536 7.507 1.00 95.62 190 GLU A C 1
ATOM 1482 O O . GLU A 1 190 ? -14.387 9.378 6.648 1.00 95.62 190 GLU A O 1
ATOM 1487 N N . SER A 1 191 ? -15.258 8.865 8.647 1.00 93.81 191 SER A N 1
ATOM 1488 C CA . SER A 1 191 ? -15.622 10.248 8.970 1.00 93.81 191 SER A CA 1
ATOM 1489 C C . SER A 1 191 ? -14.394 11.156 9.085 1.00 93.81 191 SER A C 1
ATOM 1491 O O . SER A 1 191 ? -14.444 12.317 8.678 1.00 93.81 191 SER A O 1
ATOM 1493 N N . ALA A 1 192 ? -13.287 10.647 9.635 1.00 91.12 192 ALA A N 1
ATOM 1494 C CA . ALA A 1 192 ? -12.039 11.393 9.725 1.00 91.12 192 ALA A CA 1
ATOM 1495 C C . ALA A 1 192 ? -11.439 11.651 8.335 1.00 91.12 192 ALA A C 1
ATOM 1497 O O . ALA A 1 192 ? -11.039 12.780 8.066 1.00 91.12 192 ALA A O 1
ATOM 1498 N N . LEU A 1 193 ? -11.450 10.653 7.443 1.00 90.12 193 LEU A N 1
ATOM 1499 C CA . LEU A 1 193 ? -10.938 10.764 6.071 1.00 90.12 193 LEU A CA 1
ATOM 1500 C C . LEU A 1 193 ? -11.609 11.882 5.264 1.00 90.12 193 LEU A C 1
ATOM 1502 O O . LEU A 1 193 ? -10.924 12.586 4.531 1.00 90.12 193 LEU A O 1
ATOM 1506 N N . VAL A 1 194 ? -12.920 12.092 5.432 1.00 87.88 194 VAL A N 1
ATOM 1507 C CA . VAL A 1 194 ? -13.654 13.194 4.772 1.00 87.88 194 VAL A CA 1
ATOM 1508 C C . VAL A 1 194 ? -13.148 14.572 5.217 1.00 87.88 194 VAL A C 1
ATOM 1510 O O . VAL A 1 194 ? -13.214 15.532 4.453 1.00 87.88 194 VAL A O 1
ATOM 1513 N N . GLY A 1 195 ? -12.657 14.682 6.453 1.00 79.19 195 GLY A N 1
ATOM 1514 C CA . GLY A 1 195 ? -12.157 15.931 7.028 1.00 79.19 195 GLY A CA 1
ATOM 1515 C C . GLY A 1 195 ? -10.659 16.175 6.836 1.00 79.19 195 GLY A C 1
ATOM 1516 O O . GLY A 1 195 ? -10.174 17.228 7.251 1.00 79.19 195 GLY A O 1
ATOM 1517 N N . ILE A 1 196 ? -9.916 15.225 6.261 1.00 80.50 196 ILE A N 1
ATOM 1518 C CA . ILE A 1 196 ? -8.483 15.367 5.993 1.00 80.50 196 ILE A CA 1
ATOM 1519 C C . ILE A 1 196 ? -8.312 15.785 4.533 1.00 80.50 196 ILE A C 1
ATOM 1521 O O . ILE A 1 196 ? -8.711 15.061 3.622 1.00 80.50 196 ILE A O 1
ATOM 1525 N N . ASP A 1 197 ? -7.693 16.943 4.309 1.00 75.06 197 ASP A N 1
ATOM 1526 C CA . ASP A 1 197 ? -7.321 17.377 2.965 1.00 75.06 197 ASP A CA 1
ATOM 1527 C C . ASP A 1 197 ? -6.255 16.434 2.389 1.00 75.06 197 ASP A C 1
ATOM 1529 O O . ASP A 1 197 ? -5.119 16.383 2.867 1.00 75.06 197 ASP A O 1
ATOM 1533 N N . ARG A 1 198 ? -6.650 15.671 1.368 1.00 74.81 198 ARG A N 1
ATOM 1534 C CA . ARG A 1 198 ? -5.788 14.725 0.653 1.00 74.81 198 ARG A CA 1
ATOM 1535 C C . ARG A 1 198 ? -4.703 15.431 -0.164 1.00 74.81 198 ARG A C 1
ATOM 1537 O O . ARG A 1 198 ? -3.633 14.855 -0.355 1.00 74.81 198 ARG A O 1
ATOM 1544 N N . ASP A 1 199 ? -4.989 16.638 -0.649 1.00 71.06 199 ASP A N 1
ATOM 1545 C CA . ASP A 1 199 ? -4.127 17.388 -1.567 1.00 71.06 199 ASP A CA 1
ATOM 1546 C C . ASP A 1 199 ? -3.205 18.370 -0.823 1.00 71.06 199 ASP A C 1
ATOM 1548 O O . ASP A 1 199 ? -2.328 19.001 -1.424 1.00 71.06 199 ASP A O 1
ATOM 1552 N N . ALA A 1 200 ? -3.361 18.481 0.499 1.00 68.25 200 ALA A N 1
ATOM 1553 C CA . ALA A 1 200 ? -2.470 19.256 1.344 1.00 68.25 200 ALA A CA 1
ATOM 1554 C C . ALA A 1 200 ? -1.048 18.665 1.351 1.00 68.25 200 ALA A C 1
ATOM 1556 O O . ALA A 1 200 ? -0.832 17.466 1.527 1.00 68.25 200 ALA A O 1
ATOM 1557 N N . ILE A 1 201 ? -0.050 19.539 1.197 1.00 61.97 201 ILE A N 1
ATOM 1558 C CA . ILE A 1 201 ? 1.368 19.157 1.157 1.00 61.97 201 ILE A CA 1
ATOM 1559 C C . ILE A 1 201 ? 1.826 18.698 2.558 1.00 61.97 201 ILE A C 1
ATOM 1561 O O . ILE A 1 201 ? 1.423 19.280 3.568 1.00 61.97 201 ILE A O 1
ATOM 1565 N N . LEU A 1 202 ? 2.750 17.727 2.600 1.00 68.19 202 LEU A N 1
ATOM 1566 C CA . LEU A 1 202 ? 3.441 17.205 3.793 1.00 68.19 202 LEU A CA 1
ATOM 1567 C C . LEU A 1 202 ? 2.569 16.258 4.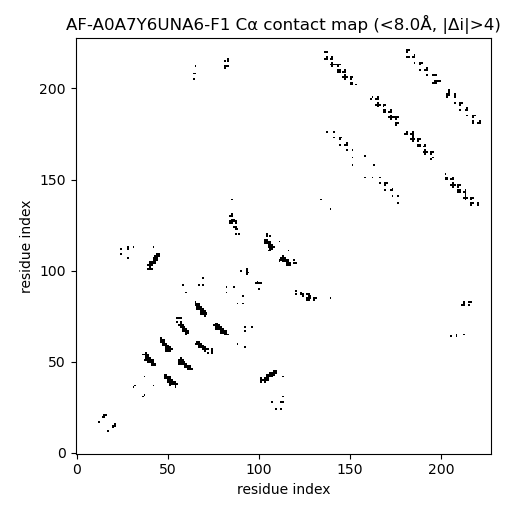645 1.00 68.19 202 LEU A C 1
ATOM 1569 O O . LEU A 1 202 ? 1.951 15.327 4.136 1.00 68.19 202 LEU A O 1
ATOM 1573 N N . ASP A 1 203 ? 2.572 16.471 5.957 1.00 65.75 203 ASP A N 1
ATOM 1574 C CA . ASP A 1 203 ? 2.034 15.613 7.011 1.00 65.75 203 ASP A CA 1
ATOM 1575 C C . ASP A 1 203 ? 0.568 15.211 6.813 1.00 65.75 203 ASP A C 1
ATOM 1577 O O . ASP A 1 203 ? 0.168 14.106 7.169 1.00 65.75 203 ASP A O 1
ATOM 1581 N N . TRP A 1 204 ? -0.242 16.073 6.198 1.00 72.31 204 TRP A N 1
ATOM 1582 C CA . TRP A 1 204 ? -1.655 15.779 5.946 1.00 72.31 204 TRP A CA 1
ATOM 1583 C C . TRP A 1 204 ? -1.838 14.614 4.985 1.00 72.31 204 TRP A C 1
ATOM 1585 O O . TRP A 1 204 ? -2.648 13.728 5.247 1.00 72.31 204 TRP A O 1
ATOM 1595 N N . GLN A 1 205 ? -1.026 14.566 3.930 1.00 79.88 205 GLN A N 1
ATOM 1596 C CA . GLN A 1 205 ? -1.042 13.463 2.984 1.00 79.88 205 GLN A CA 1
ATOM 1597 C C . GLN A 1 205 ? -0.628 12.150 3.663 1.00 79.88 205 GLN A C 1
ATOM 1599 O O . GLN A 1 205 ? -1.236 11.112 3.416 1.00 79.88 205 GLN A O 1
ATOM 1604 N N . VAL A 1 206 ? 0.364 12.185 4.559 1.00 84.62 206 VAL A N 1
ATOM 1605 C CA . VAL A 1 206 ? 0.814 10.992 5.299 1.00 84.62 206 VAL A CA 1
ATOM 1606 C C . VAL A 1 206 ? -0.273 10.499 6.255 1.00 84.62 206 VAL A C 1
ATOM 1608 O O . VAL A 1 206 ? -0.585 9.309 6.262 1.00 84.62 206 VAL A O 1
ATOM 1611 N N . ALA A 1 207 ? -0.890 11.405 7.019 1.00 87.75 207 ALA A N 1
ATOM 1612 C CA . ALA A 1 207 ? -1.992 11.066 7.915 1.00 87.75 207 ALA A CA 1
ATOM 1613 C C . ALA A 1 207 ? -3.201 10.518 7.144 1.00 87.75 207 ALA A C 1
ATOM 1615 O O . ALA A 1 207 ? -3.817 9.551 7.591 1.00 87.75 207 ALA A O 1
ATOM 1616 N N . TRP A 1 208 ? -3.510 11.089 5.974 1.00 90.06 208 TRP A N 1
ATOM 1617 C CA . TRP A 1 208 ? -4.562 10.594 5.089 1.00 90.06 208 TRP A CA 1
ATOM 1618 C C . TRP A 1 208 ? -4.273 9.161 4.627 1.00 90.06 208 TRP A C 1
ATOM 1620 O O . TRP A 1 208 ? -5.125 8.290 4.773 1.00 90.06 208 TRP A O 1
ATOM 1630 N N . VAL A 1 209 ? -3.057 8.893 4.137 1.00 91.88 209 VAL A N 1
ATOM 1631 C CA . VAL A 1 209 ? -2.644 7.562 3.657 1.00 91.88 209 VAL A CA 1
ATOM 1632 C C . VAL A 1 209 ? -2.719 6.514 4.767 1.00 91.88 209 VAL A C 1
ATOM 1634 O O . VAL A 1 209 ? -3.214 5.409 4.539 1.00 91.88 209 VAL A O 1
ATOM 1637 N N . ASP A 1 210 ? -2.263 6.846 5.975 1.00 93.88 210 ASP A N 1
ATOM 1638 C CA . ASP A 1 210 ? -2.347 5.926 7.109 1.00 93.88 210 ASP A CA 1
ATOM 1639 C C . ASP A 1 210 ? -3.813 5.744 7.572 1.00 93.88 210 ASP A C 1
ATOM 1641 O O . ASP A 1 210 ? -4.230 4.621 7.848 1.00 93.88 210 ASP A O 1
ATOM 1645 N N . CYS A 1 211 ? -4.662 6.779 7.539 1.00 93.75 211 CYS A N 1
ATOM 1646 C CA . CYS A 1 211 ? -6.104 6.612 7.784 1.00 93.75 211 CYS A CA 1
ATOM 1647 C C . CYS A 1 211 ? -6.778 5.708 6.739 1.00 93.75 211 CYS A C 1
ATOM 1649 O O . CYS A 1 211 ? -7.597 4.864 7.103 1.00 93.75 211 CYS A O 1
ATOM 1651 N N . GLU A 1 212 ? -6.422 5.845 5.460 1.00 95.25 212 GLU A N 1
ATOM 1652 C CA . GLU A 1 212 ? -6.951 5.036 4.355 1.00 95.25 212 GLU A CA 1
ATOM 1653 C C . GLU A 1 212 ? -6.556 3.559 4.526 1.00 95.25 212 GLU A C 1
ATOM 1655 O O . GLU A 1 212 ? -7.401 2.668 4.409 1.00 95.25 212 GLU A O 1
ATOM 1660 N N . ARG A 1 213 ? -5.293 3.285 4.892 1.00 97.00 213 ARG A N 1
ATOM 1661 C CA . ARG A 1 213 ? -4.838 1.932 5.266 1.00 97.00 213 ARG A CA 1
ATOM 1662 C C . ARG A 1 213 ? -5.590 1.392 6.479 1.00 97.00 213 ARG A C 1
ATOM 1664 O O . ARG A 1 213 ? -5.991 0.230 6.475 1.00 97.00 213 ARG A O 1
ATOM 1671 N N . GLY A 1 214 ? -5.801 2.226 7.499 1.00 97.19 214 GLY A N 1
ATOM 1672 C CA . GLY A 1 214 ? -6.585 1.883 8.684 1.00 97.19 214 GLY A CA 1
ATOM 1673 C C . GLY A 1 214 ? -8.011 1.468 8.325 1.00 97.19 214 GLY A C 1
ATOM 1674 O O . GLY A 1 214 ? -8.454 0.390 8.720 1.00 97.19 214 GLY A O 1
ATOM 1675 N N . ALA A 1 215 ? -8.704 2.271 7.516 1.00 97.50 215 ALA A N 1
ATOM 1676 C CA . ALA A 1 215 ? -10.048 1.964 7.034 1.00 97.50 215 ALA A CA 1
ATOM 1677 C C . ALA A 1 215 ? -10.078 0.653 6.234 1.00 97.50 215 ALA A C 1
ATOM 1679 O O . ALA A 1 215 ? -10.920 -0.207 6.490 1.00 97.50 215 ALA A O 1
ATOM 1680 N N . GLU A 1 216 ? -9.133 0.453 5.313 1.00 98.12 216 GLU A N 1
ATOM 1681 C CA . GLU A 1 216 ? -9.046 -0.778 4.525 1.00 98.12 216 GLU A CA 1
ATOM 1682 C C . GLU A 1 216 ? -8.802 -2.017 5.403 1.00 98.12 216 GLU A C 1
ATOM 1684 O O . GLU A 1 216 ? -9.484 -3.034 5.249 1.00 98.12 216 GLU A O 1
ATOM 1689 N N . ALA A 1 217 ? -7.897 -1.935 6.382 1.00 97.94 217 ALA A N 1
ATOM 1690 C CA . ALA A 1 217 ? -7.660 -3.020 7.331 1.00 97.94 217 ALA A CA 1
ATOM 1691 C C . ALA A 1 217 ? -8.934 -3.369 8.128 1.00 97.94 217 ALA A C 1
ATOM 1693 O O . ALA A 1 217 ? -9.281 -4.545 8.264 1.00 97.94 217 ALA A O 1
ATOM 1694 N N . LEU A 1 218 ? -9.682 -2.359 8.590 1.00 98.19 218 LEU A N 1
ATOM 1695 C CA . LEU A 1 218 ? -10.952 -2.543 9.301 1.00 98.19 218 LEU A CA 1
ATOM 1696 C C . LEU A 1 218 ? -12.029 -3.188 8.417 1.00 98.19 218 LEU A C 1
ATOM 1698 O O . LEU A 1 218 ? -12.688 -4.134 8.857 1.00 98.19 218 LEU A O 1
ATOM 1702 N N . ARG A 1 219 ? -12.169 -2.757 7.155 1.00 97.88 219 ARG A N 1
ATOM 1703 C CA . ARG A 1 219 ? -13.091 -3.380 6.186 1.00 97.88 219 ARG A CA 1
ATOM 1704 C C . ARG A 1 219 ? -12.790 -4.863 5.999 1.00 97.88 219 ARG A C 1
ATOM 1706 O O . ARG A 1 219 ? -13.709 -5.681 6.006 1.00 97.88 219 ARG A O 1
ATOM 1713 N N . ARG A 1 220 ? -11.511 -5.234 5.885 1.00 96.06 220 ARG A N 1
ATOM 1714 C CA . ARG A 1 220 ? -11.095 -6.639 5.740 1.00 96.06 220 ARG A CA 1
ATOM 1715 C C . ARG A 1 220 ? -11.391 -7.472 6.986 1.00 96.06 220 ARG A C 1
ATOM 1717 O O . ARG A 1 220 ? -11.791 -8.627 6.851 1.00 96.06 220 ARG A O 1
ATOM 1724 N N . ILE A 1 221 ? -11.251 -6.899 8.185 1.00 96.38 221 ILE A N 1
ATOM 1725 C CA . ILE A 1 221 ? -11.644 -7.566 9.436 1.00 96.38 221 ILE A CA 1
ATOM 1726 C C . ILE A 1 221 ? -13.150 -7.849 9.439 1.00 96.38 221 ILE A C 1
ATOM 1728 O O . ILE A 1 221 ? -13.548 -8.982 9.707 1.00 96.38 221 ILE A O 1
ATOM 1732 N N . LEU A 1 222 ? -13.977 -6.852 9.108 1.00 96.81 222 LEU A N 1
ATOM 1733 C CA . LEU A 1 222 ? -15.434 -7.012 9.046 1.00 96.81 222 LEU A CA 1
ATOM 1734 C C . LEU A 1 222 ? -15.847 -8.045 7.995 1.00 96.81 222 LEU A C 1
ATOM 1736 O O . LEU A 1 222 ? -16.678 -8.908 8.273 1.00 96.81 222 LEU A O 1
ATOM 1740 N N . LEU A 1 223 ? -15.225 -8.013 6.813 1.00 95.88 223 LEU A N 1
ATOM 1741 C CA . LEU A 1 223 ? -15.467 -9.004 5.768 1.00 95.88 223 LEU A CA 1
ATOM 1742 C C . LEU A 1 223 ? -15.139 -10.419 6.261 1.00 95.88 223 LEU A C 1
ATOM 1744 O O . LEU A 1 223 ? -15.957 -11.323 6.114 1.00 95.88 223 LEU A O 1
ATOM 1748 N N . ALA A 1 224 ? -13.983 -10.604 6.903 1.00 93.06 224 ALA A N 1
ATOM 1749 C CA . ALA A 1 224 ? -13.572 -11.896 7.443 1.00 93.06 224 ALA A CA 1
ATOM 1750 C C . ALA A 1 224 ? -14.496 -12.402 8.566 1.00 93.06 224 ALA A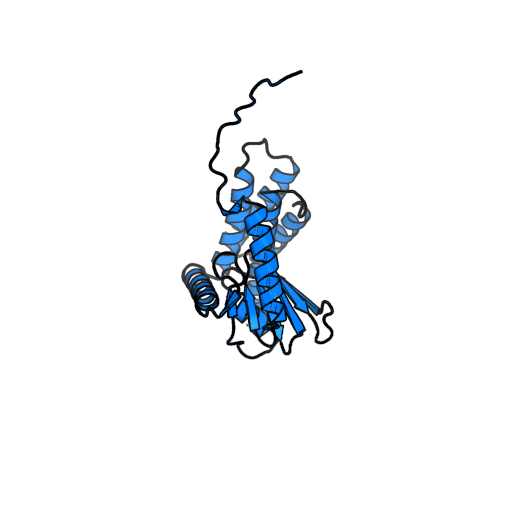 C 1
ATOM 1752 O O . ALA A 1 224 ? -14.633 -13.613 8.737 1.00 93.06 224 ALA A O 1
ATOM 1753 N N . GLN A 1 225 ? -15.117 -11.501 9.334 1.00 91.44 225 GLN A N 1
ATOM 1754 C CA . GLN A 1 225 ? -16.130 -11.844 10.336 1.00 91.44 225 GLN A CA 1
ATOM 1755 C C . GLN A 1 225 ? -17.460 -12.253 9.693 1.00 91.44 225 GLN A C 1
ATOM 1757 O O . GLN A 1 225 ? -18.092 -13.182 10.180 1.00 91.44 225 GLN A O 1
ATOM 1762 N N . ALA A 1 226 ? -17.864 -11.601 8.600 1.00 90.06 226 ALA A N 1
ATOM 1763 C CA . ALA A 1 226 ? -19.104 -11.905 7.887 1.00 90.06 226 ALA A CA 1
ATOM 1764 C C . ALA A 1 226 ? -19.055 -13.232 7.108 1.00 90.06 226 ALA A C 1
ATOM 1766 O O . ALA A 1 226 ? -20.092 -13.837 6.854 1.00 90.06 226 ALA A O 1
ATOM 1767 N N . THR A 1 227 ? -17.861 -13.680 6.709 1.00 87.31 227 THR A N 1
ATOM 1768 C CA . THR A 1 227 ? -17.654 -14.943 5.976 1.00 87.31 227 THR A CA 1
ATOM 1769 C C . THR A 1 227 ? -17.441 -16.169 6.874 1.00 87.31 227 THR A C 1
ATOM 1771 O O . THR A 1 227 ? -17.162 -17.248 6.352 1.00 87.31 227 THR A O 1
ATOM 1774 N N . ARG A 1 228 ? -17.503 -16.012 8.202 1.00 66.06 228 ARG A N 1
ATOM 1775 C CA . ARG A 1 228 ? -17.393 -17.101 9.188 1.00 66.06 228 ARG A CA 1
ATOM 1776 C C . ARG A 1 228 ? -18.768 -17.566 9.640 1.00 66.06 228 ARG A C 1
ATOM 1778 O O . ARG A 1 228 ? -18.899 -18.791 9.845 1.00 66.06 228 ARG A O 1
#

Organism: NCBI:txid2742698

Solvent-accessible surface area (backbone atoms only — not comparable to full-atom values): 12416 Å² total; per-residue (Å²): 139,78,84,82,85,80,81,72,75,82,72,76,69,51,78,88,69,37,64,66,55,54,52,53,47,54,51,49,48,53,51,46,41,70,76,54,60,67,30,64,24,36,41,35,42,89,68,38,40,36,32,24,52,86,56,36,61,37,33,41,33,30,73,92,60,32,35,34,42,33,32,38,99,88,56,46,85,68,49,70,48,77,55,49,69,62,44,27,70,70,61,52,50,29,60,73,71,72,51,75,88,69,81,45,31,24,27,52,23,92,88,49,65,57,39,80,38,67,62,59,59,53,50,39,45,49,51,8,48,56,43,46,76,75,31,53,73,68,49,47,22,44,50,25,39,52,50,22,54,53,43,74,64,74,71,88,61,85,72,50,74,59,54,55,49,29,46,51,28,42,52,51,17,50,52,24,48,76,70,68,33,54,69,60,15,33,57,28,34,54,57,20,53,76,60,47,56,66,84,43,81,66,55,46,32,54,24,41,38,26,38,52,40,18,36,53,40,37,51,53,52,53,50,58,60,73,76,106

Secondary structure (DSSP, 8-state):
--------------GGG-HHHHHHHHHHHHHHHHHS--SSEEEE-SS-EEEEETTEEEEEEEGGGTEEEEE-TTS-EEEEEEPPTTS-HHHHHHHHHT------EEE-STTTTTEE-HHHHHHHHHHHHHHHHH--HHHHHHHHHHHHHHHTTTT-SPPPHHHHHHHHHHHHHHHHHHTT-HHHHHHHHHHHHHTS-SSSTTHHHHHHHHHHHHHHHHHHHHHHHHT-

Radius of gyration: 21.52 Å; Cα contacts (8 Å, |Δi|>4): 320; chains: 1; bounding box: 52×64×49 Å

Sequence (228 aa):
MSEMDDEQEPWIKRPQDDRRRRSALGASTAKRRAENPPFTCWTDDAETIDLFIDGRHRAQVLPSSALARLYDPDGNDAGSFTLLWSECPYAAVEHRLGIERVAEVRDESIDGGGIVSPLLREAAERGARAFRESHSAVGEAAHYLERAAAVADLLGMEPSAERQIWRRLINRALDALTGHNVSMALELTESALVGIDRDAILDWQVAWVDCERGAEALRRILLAQATR

Mean predicted aligned error: 8.18 Å

Foldseek 3Di:
DDDDDPPPDCPPCDCVNDPVLVVVLVVLLVVVCVVPPQAQEWEDEPAWIWGHHRNATAWIAGVLQQKIWGADPVGHTPDIDGHAQLDQPQVVSCVVVVHDRRQFYFHSYSVSSGHGDPVSSVVSNVRSPVVCVVADLLRSLLVLLVLLLVLLVPPPDDQDPLSVQLSVLSVVLNVCSVVVNLVSSLVSLVVSLVSQDCPDPDSSVSSNSSSSNSNNSSVVVVVVVVVD

Nearest PDB structures (foldseek):
  7nsn-assembly1_A  TM=7.507E-01  e=1.608E+00  Neobacillus novalis
  7nsn-assembly2_B  TM=6.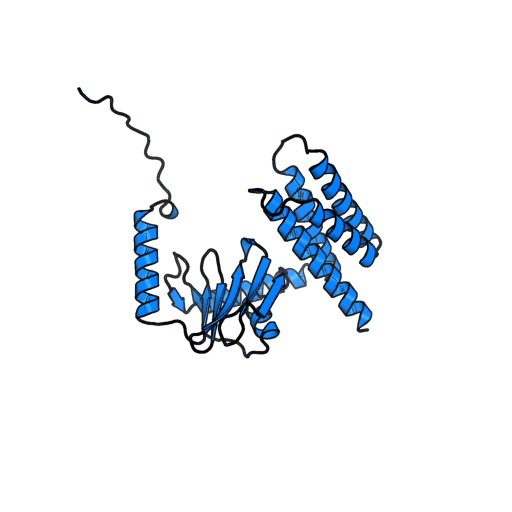224E-01  e=1.302E+00  Neobacillus novalis
  2cj7-assembly1_A  TM=5.491E-01  e=5.585E-01  Nicotiana tabacum